Protein AF-A0A832HE42-F1 (afdb_monomer)

Radius of gyration: 23.87 Å; Cα contacts (8 Å, |Δi|>4): 368; chains: 1; bounding box: 54×52×68 Å

Solvent-accessible surface area (backbone atoms only — not comparable to full-atom values): 14034 Å² total; per-residue (Å²): 114,53,67,31,43,37,35,31,27,81,51,67,80,89,49,65,63,46,62,61,52,49,41,70,73,71,35,86,91,52,46,74,38,75,53,59,84,66,49,75,78,49,72,86,57,71,85,72,48,81,44,25,42,28,35,34,30,39,75,78,47,65,94,52,72,23,48,29,25,40,38,40,47,36,31,77,26,44,74,49,75,66,26,46,50,46,49,51,57,46,56,67,23,31,74,74,40,75,44,79,42,59,62,97,60,97,62,83,21,38,41,61,58,50,51,54,51,50,50,53,65,71,69,51,72,82,74,74,76,68,78,82,68,80,76,77,82,74,77,82,72,80,82,75,83,73,82,79,78,66,65,75,57,82,66,89,63,51,32,83,85,78,60,47,64,55,58,37,77,44,80,53,97,90,44,62,28,29,33,23,70,87,77,63,46,79,26,82,57,86,42,60,28,91,89,76,67,46,82,32,45,81,47,78,56,93,53,36,30,27,45,34,23,85,91,76,69,44,50,30,52,62,48,66,44,76,59,74,91,69,68,84,115

pLDDT: mean 81.36, std 16.86, range [35.66, 97.62]

Secondary structure (DSSP, 8-state):
--S-EEEEES-TTTTTTHHHHHHHHH-TTSEEEE--GGGGT-TTS-SS-TTEEEEEETTTTTT--EEEEEE--GGGS-SSHHHHHHHHHHHTTEEEEEEE-----SS--HHHHHHHHHHHHHHS--------PPPP---------PPP-----------TTT--S-EEEEEETTEEEEEETTT--EEEPP-B-TTT-SB-EEEEETTEEEEEETTTTEEEEEEEPPPGGGS--

Structure (mmCIF, N/CA/C/O backbone):
data_AF-A0A832HE42-F1
#
_entry.id   AF-A0A832HE42-F1
#
loop_
_atom_site.group_PDB
_atom_site.id
_atom_site.type_symbol
_atom_site.label_atom_id
_atom_site.label_alt_id
_atom_site.label_comp_id
_atom_site.label_asym_id
_atom_site.label_entity_id
_atom_site.label_seq_id
_atom_site.pdbx_PDB_ins_code
_atom_site.Cartn_x
_atom_site.Cartn_y
_atom_site.Cartn_z
_atom_site.occupancy
_atom_site.B_iso_or_equiv
_atom_site.auth_seq_id
_atom_site.auth_comp_id
_atom_site.auth_asym_id
_atom_site.auth_atom_id
_atom_site.pdbx_PDB_model_num
ATOM 1 N N . MET A 1 1 ? -14.366 -11.408 15.230 1.00 46.88 1 MET A N 1
ATOM 2 C CA . MET A 1 1 ? -13.379 -10.465 15.801 1.00 46.88 1 MET A CA 1
ATOM 3 C C . MET A 1 1 ? -12.447 -10.077 14.669 1.00 46.88 1 MET A C 1
ATOM 5 O O . MET A 1 1 ? -11.997 -11.000 13.998 1.00 46.88 1 MET A O 1
ATOM 9 N N . PRO A 1 2 ? -12.284 -8.783 14.344 1.00 56.25 2 PRO A N 1
ATOM 10 C CA . PRO A 1 2 ? -11.893 -8.384 12.999 1.00 56.25 2 PRO A CA 1
ATOM 11 C C . PRO A 1 2 ? -10.434 -8.766 12.761 1.00 56.25 2 PRO A C 1
ATOM 13 O O . PRO A 1 2 ? -9.536 -8.104 13.262 1.00 56.25 2 PRO A O 1
ATOM 16 N N . ARG A 1 3 ? -10.198 -9.798 11.947 1.00 56.41 3 ARG A N 1
ATOM 17 C CA . ARG A 1 3 ? -8.885 -10.065 11.329 1.00 56.41 3 ARG A CA 1
ATOM 18 C C . ARG A 1 3 ? -8.620 -9.082 10.173 1.00 56.41 3 ARG A C 1
ATOM 20 O O . ARG A 1 3 ? -7.760 -9.294 9.325 1.00 56.41 3 ARG A O 1
ATOM 27 N N . ASP A 1 4 ? -9.442 -8.035 10.087 1.00 74.62 4 ASP A N 1
ATOM 28 C CA . ASP A 1 4 ? -10.001 -7.620 8.808 1.00 74.62 4 ASP A CA 1
ATOM 29 C C . ASP A 1 4 ? -9.873 -6.122 8.541 1.00 74.62 4 ASP A C 1
ATOM 31 O O . ASP A 1 4 ? -10.284 -5.660 7.477 1.00 74.62 4 ASP A O 1
ATOM 35 N N . ILE A 1 5 ? -9.335 -5.360 9.501 1.00 90.12 5 ILE A N 1
ATOM 36 C CA . ILE A 1 5 ? -9.284 -3.900 9.438 1.00 90.12 5 ILE A CA 1
ATOM 37 C C . ILE A 1 5 ? -7.851 -3.415 9.631 1.00 90.12 5 ILE A C 1
ATOM 39 O O . ILE A 1 5 ? -7.255 -3.568 10.699 1.00 90.12 5 ILE A O 1
ATOM 43 N N . LEU A 1 6 ? -7.335 -2.769 8.590 1.00 93.88 6 LEU A N 1
ATOM 44 C CA . LEU A 1 6 ? -6.032 -2.122 8.585 1.00 93.88 6 LEU A CA 1
ATOM 45 C C . LEU A 1 6 ? -6.208 -0.608 8.437 1.00 93.88 6 LEU A C 1
ATOM 47 O O . LEU A 1 6 ? -6.787 -0.121 7.468 1.00 93.88 6 LEU A O 1
ATOM 51 N N . VAL A 1 7 ? -5.689 0.149 9.393 1.00 95.62 7 VAL A N 1
ATOM 52 C CA . VAL A 1 7 ? -5.661 1.611 9.373 1.00 95.62 7 VAL A CA 1
ATOM 53 C C . VAL A 1 7 ? -4.266 2.056 8.959 1.00 95.62 7 VAL A C 1
ATOM 55 O O . VAL A 1 7 ? -3.277 1.728 9.613 1.00 95.62 7 VAL A O 1
ATOM 58 N N . LEU A 1 8 ? -4.181 2.787 7.854 1.00 96.50 8 LEU A N 1
ATOM 59 C CA . LEU A 1 8 ? -2.939 3.230 7.239 1.00 96.50 8 LEU A CA 1
ATOM 60 C C . LEU A 1 8 ? -2.824 4.740 7.260 1.00 96.50 8 LEU A C 1
ATOM 62 O O . LEU A 1 8 ? -3.778 5.448 6.959 1.00 96.50 8 LEU A O 1
ATOM 66 N N . HIS A 1 9 ? -1.619 5.223 7.526 1.00 94.94 9 HIS A N 1
ATOM 67 C CA . HIS A 1 9 ? -1.271 6.634 7.415 1.00 94.94 9 HIS A CA 1
ATOM 68 C C . HIS A 1 9 ? 0.131 6.807 6.815 1.00 94.94 9 HIS A C 1
ATOM 70 O O . HIS A 1 9 ? 0.934 5.870 6.759 1.00 94.94 9 HIS A O 1
ATOM 76 N N . LYS A 1 10 ? 0.449 8.009 6.322 1.00 90.25 10 LYS A N 1
ATOM 77 C CA . LYS A 1 10 ? 1.746 8.277 5.676 1.00 90.25 10 LYS A CA 1
ATOM 78 C C . LYS A 1 10 ? 2.912 8.204 6.664 1.00 90.25 10 LYS A C 1
ATOM 80 O O . LYS A 1 10 ? 3.929 7.580 6.368 1.00 90.25 10 LYS A O 1
ATOM 85 N N . SER A 1 11 ? 2.780 8.864 7.814 1.00 85.19 11 SER A N 1
ATOM 86 C CA . SER A 1 11 ? 3.855 9.009 8.800 1.00 85.19 11 SER A CA 1
ATOM 87 C C . SER A 1 11 ? 3.328 8.897 10.230 1.00 85.19 11 SER A C 1
ATOM 89 O O . SER A 1 11 ? 2.168 9.212 10.484 1.00 85.19 11 SER A O 1
ATOM 91 N N . HIS A 1 12 ? 4.169 8.457 11.170 1.00 81.38 12 HIS A N 1
ATOM 92 C CA . HIS A 1 12 ? 3.809 8.408 12.595 1.00 81.38 12 HIS A CA 1
ATOM 93 C C . HIS A 1 12 ? 3.618 9.790 13.216 1.00 81.38 12 HIS A C 1
ATOM 95 O O . HIS A 1 12 ? 2.859 9.925 14.166 1.00 81.38 12 HIS A O 1
ATOM 101 N N . HIS A 1 13 ? 4.306 10.805 12.695 1.00 82.06 13 HIS A N 1
ATOM 102 C CA . HIS A 1 13 ? 4.287 12.142 13.274 1.00 82.06 13 HIS A CA 1
ATOM 103 C C . HIS A 1 13 ? 2.883 12.755 13.226 1.00 82.06 13 HIS A C 1
ATOM 105 O O . HIS A 1 13 ? 2.384 13.221 14.246 1.00 82.06 13 HIS A O 1
ATOM 111 N N . SER A 1 14 ? 2.224 12.696 12.068 1.00 80.00 14 SER A N 1
ATOM 112 C CA . SER A 1 14 ? 0.906 13.311 11.868 1.00 80.00 14 SER A CA 1
ATOM 113 C C . SER A 1 14 ? -0.232 12.588 12.598 1.00 80.00 14 SER A C 1
ATOM 115 O O . SER A 1 14 ? -1.276 13.176 12.850 1.00 80.00 14 SER A O 1
ATOM 117 N N . PHE A 1 15 ? -0.023 11.320 12.967 1.00 85.56 15 PHE A N 1
ATOM 118 C CA . PHE A 1 15 ? -1.032 10.453 13.586 1.00 85.56 15 PHE A CA 1
ATOM 119 C C . PHE A 1 15 ? -0.579 9.904 14.944 1.00 85.56 15 PHE A C 1
ATOM 121 O O . PHE A 1 15 ? -1.001 8.829 15.376 1.00 85.56 15 PHE A O 1
ATOM 128 N N . LYS A 1 16 ? 0.296 10.634 15.641 1.00 86.31 16 LYS A N 1
ATOM 129 C CA . LYS A 1 16 ? 0.711 10.277 16.998 1.00 86.31 16 LYS A CA 1
ATOM 130 C C . LYS A 1 16 ? -0.511 10.276 17.920 1.00 86.31 16 LYS A C 1
ATOM 132 O O . LYS A 1 16 ? -1.272 11.238 17.933 1.00 86.31 16 LYS A O 1
ATOM 137 N N . GLY A 1 17 ? -0.687 9.217 18.706 1.00 88.31 17 GLY A N 1
ATOM 138 C CA . GLY A 1 17 ? -1.843 9.087 19.594 1.00 88.31 17 GLY A CA 1
ATOM 139 C C . GLY A 1 17 ? -3.091 8.488 18.932 1.00 88.31 17 GLY A C 1
ATOM 140 O O . GLY A 1 17 ? -4.134 8.403 19.580 1.00 88.31 17 GLY A O 1
ATOM 141 N N . LEU A 1 18 ? -3.032 8.120 17.643 1.00 91.75 18 LEU A N 1
ATOM 142 C CA . LEU A 1 18 ? -4.196 7.606 16.916 1.00 91.75 18 LEU A CA 1
ATOM 143 C C . LEU A 1 18 ? -4.710 6.294 17.519 1.00 91.75 18 LEU A C 1
ATOM 145 O O . LEU A 1 18 ? -5.911 6.175 17.751 1.00 91.75 18 LEU A O 1
ATOM 149 N N . ALA A 1 19 ? -3.831 5.327 17.792 1.00 91.25 19 ALA A N 1
ATOM 150 C CA . ALA A 1 19 ? -4.231 4.049 18.378 1.00 91.25 19 ALA A CA 1
ATOM 151 C C . ALA A 1 19 ? -4.905 4.236 19.745 1.00 91.25 19 ALA A C 1
ATOM 153 O O . ALA A 1 19 ? -5.961 3.658 19.992 1.00 91.25 19 ALA A O 1
ATOM 154 N N . GLU A 1 20 ? -4.352 5.099 20.599 1.00 91.50 20 GLU A N 1
ATOM 155 C CA . GLU A 1 20 ? -4.916 5.442 21.907 1.00 91.50 20 GLU A CA 1
ATOM 156 C C . GLU A 1 20 ? -6.260 6.169 21.776 1.00 91.50 20 GLU A C 1
ATOM 158 O O . GLU A 1 20 ? -7.182 5.934 22.561 1.00 91.50 20 GLU A O 1
ATOM 163 N N . GLY A 1 21 ? -6.385 7.046 20.776 1.00 93.56 21 GLY A N 1
ATOM 164 C CA . GLY A 1 21 ? -7.631 7.729 20.442 1.00 93.56 21 GLY A CA 1
ATOM 165 C C . GLY A 1 21 ? -8.724 6.751 20.021 1.00 93.56 21 GLY A C 1
ATOM 166 O O . GLY A 1 21 ? -9.831 6.811 20.553 1.00 93.56 21 GLY A O 1
ATOM 167 N N . ILE A 1 22 ? -8.402 5.808 19.129 1.00 92.38 22 ILE A N 1
ATOM 168 C CA . ILE A 1 22 ? -9.335 4.759 18.701 1.00 92.38 22 ILE A CA 1
ATOM 169 C C . ILE A 1 22 ? -9.727 3.892 19.906 1.00 92.38 22 ILE A C 1
ATOM 171 O O . ILE A 1 22 ? -10.920 3.705 20.133 1.00 92.38 22 ILE A O 1
ATOM 175 N N . ALA A 1 23 ? -8.765 3.439 20.722 1.00 91.50 23 ALA A N 1
ATOM 176 C CA . ALA A 1 23 ? -9.020 2.598 21.903 1.00 91.50 23 ALA A CA 1
ATOM 177 C C . ALA A 1 23 ? -9.987 3.258 22.891 1.00 91.50 23 ALA A C 1
ATOM 179 O O . ALA A 1 23 ? -10.879 2.604 23.429 1.00 91.50 23 ALA A O 1
ATOM 180 N N . ARG A 1 24 ? -9.856 4.573 23.093 1.00 93.88 24 ARG A N 1
ATOM 181 C CA . ARG A 1 24 ? -10.754 5.339 23.966 1.00 93.88 24 ARG A CA 1
ATOM 182 C C . ARG A 1 24 ? -12.198 5.350 23.470 1.00 93.88 24 ARG A C 1
ATOM 184 O O . ARG A 1 24 ? -13.110 5.386 24.288 1.00 93.88 24 ARG A O 1
ATOM 191 N N . VAL A 1 25 ? -12.399 5.348 22.154 1.00 93.94 25 VAL A N 1
ATOM 192 C CA . VAL A 1 25 ? -13.729 5.407 21.533 1.00 93.94 25 VAL A CA 1
ATOM 193 C C . VAL A 1 25 ? -14.376 4.025 21.471 1.00 93.94 25 VAL A C 1
ATOM 195 O O . VAL A 1 25 ? -15.561 3.902 21.763 1.00 93.94 25 VAL A O 1
ATOM 198 N N . ILE A 1 26 ? -13.618 2.989 21.101 1.00 88.75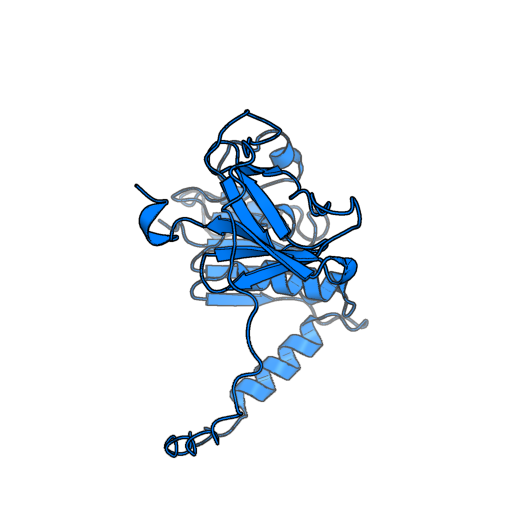 26 ILE A N 1
ATOM 199 C CA . ILE A 1 26 ? -14.170 1.639 20.895 1.00 88.75 26 ILE A CA 1
ATOM 200 C C . ILE A 1 26 ? -14.206 0.786 22.174 1.00 88.75 26 ILE A C 1
ATOM 202 O O . ILE A 1 26 ? -14.811 -0.285 22.180 1.00 88.75 26 ILE A O 1
ATOM 206 N N . GLY A 1 27 ? -13.579 1.254 23.256 1.00 87.06 27 GLY A N 1
ATOM 207 C CA . GLY A 1 27 ? -13.523 0.562 24.542 1.00 87.06 27 GLY A CA 1
ATOM 208 C C . GLY A 1 27 ? -12.443 -0.522 24.615 1.00 87.06 27 GLY A C 1
ATOM 209 O O . GLY A 1 27 ? -11.915 -0.984 23.605 1.00 87.06 27 GLY A O 1
ATOM 210 N N . SER A 1 28 ? -12.125 -0.943 25.842 1.00 83.19 28 SER A N 1
ATOM 211 C CA . SER A 1 28 ? -11.036 -1.884 26.159 1.00 83.19 28 SER A CA 1
ATOM 212 C C . SER A 1 28 ? -11.277 -3.329 25.715 1.00 83.19 28 SER A C 1
ATOM 214 O O . SER A 1 28 ? -10.346 -4.126 25.722 1.00 83.19 28 SER A O 1
ATOM 216 N N . GLU A 1 29 ? -12.508 -3.670 25.334 1.00 84.19 29 GLU A N 1
ATOM 217 C CA . GLU A 1 29 ? -12.875 -4.996 24.814 1.00 84.19 29 GLU A CA 1
ATOM 218 C C . GLU A 1 29 ? -12.258 -5.280 23.434 1.00 84.19 29 GLU A C 1
ATOM 220 O O . GLU A 1 29 ? -12.148 -6.431 23.012 1.00 84.19 29 GLU A O 1
ATOM 225 N N . HIS A 1 30 ? -11.847 -4.232 22.713 1.00 85.38 30 HIS A N 1
ATOM 226 C CA . HIS A 1 30 ? -11.256 -4.346 21.387 1.00 85.38 30 HIS A CA 1
ATOM 227 C C . HIS A 1 30 ? -9.743 -4.178 21.454 1.00 85.38 30 HIS A C 1
ATOM 229 O O . HIS A 1 30 ? -9.224 -3.225 22.037 1.00 85.38 30 HIS A O 1
ATOM 235 N N . GLN A 1 31 ? -9.025 -5.082 20.795 1.00 87.62 31 GLN A N 1
ATOM 236 C CA . GLN A 1 31 ? -7.572 -5.044 20.774 1.00 87.62 31 GLN A CA 1
ATOM 237 C C . GLN A 1 31 ? -7.102 -4.171 19.609 1.00 87.62 31 GLN A C 1
ATOM 239 O O . GLN A 1 31 ? -7.523 -4.341 18.463 1.00 87.62 31 GLN A O 1
ATOM 244 N N . ILE A 1 32 ? -6.228 -3.212 19.904 1.00 89.19 32 ILE A N 1
ATOM 245 C CA . ILE A 1 32 ? -5.611 -2.341 18.903 1.00 89.19 32 ILE A CA 1
ATOM 246 C C . ILE A 1 32 ? -4.121 -2.575 18.930 1.00 89.19 32 ILE A C 1
ATOM 248 O O . ILE A 1 32 ? -3.500 -2.620 19.992 1.00 89.19 32 ILE A O 1
ATOM 252 N N . ARG A 1 33 ? -3.542 -2.668 17.740 1.00 87.81 33 ARG A N 1
ATOM 253 C CA . ARG A 1 33 ? -2.107 -2.767 17.575 1.00 87.81 33 ARG A CA 1
ATOM 254 C C . ARG A 1 33 ? -1.580 -1.601 16.766 1.00 87.81 33 ARG A C 1
ATOM 256 O O . ARG A 1 33 ? -1.858 -1.500 15.575 1.00 87.81 33 ARG A O 1
ATOM 263 N N . GLN A 1 34 ? -0.751 -0.779 17.395 1.00 88.31 34 GLN A N 1
ATOM 264 C CA . GLN A 1 34 ? 0.085 0.177 16.686 1.00 88.31 34 GLN A CA 1
ATOM 265 C C . GLN A 1 34 ? 1.374 -0.523 16.254 1.00 88.31 34 GLN A C 1
ATOM 267 O O . GLN A 1 34 ? 2.141 -1.002 17.082 1.00 88.31 34 GLN A O 1
ATOM 272 N N . VAL A 1 35 ? 1.605 -0.574 14.951 1.00 85.75 35 VAL A N 1
ATOM 273 C CA . VAL A 1 35 ? 2.857 -1.047 14.364 1.00 85.75 35 VAL A CA 1
ATOM 274 C C . VAL A 1 35 ? 3.727 0.174 14.164 1.00 85.75 35 VAL A C 1
ATOM 276 O O . VAL A 1 35 ? 3.401 1.035 13.345 1.00 85.75 35 VAL A O 1
ATOM 279 N N . ASP A 1 36 ? 4.790 0.275 14.946 1.00 72.75 36 ASP A N 1
ATOM 280 C CA . ASP A 1 36 ? 5.761 1.356 14.878 1.00 72.75 36 ASP A CA 1
ATOM 281 C C . ASP A 1 36 ? 6.856 1.078 13.834 1.00 72.75 36 ASP A C 1
ATOM 283 O O . ASP A 1 36 ? 6.877 0.059 13.135 1.00 72.75 36 ASP A O 1
ATOM 287 N N . ALA A 1 37 ? 7.778 2.028 13.696 1.00 57.44 37 ALA A N 1
ATOM 288 C CA . ALA A 1 37 ? 8.971 1.838 12.885 1.00 57.44 37 ALA A CA 1
ATOM 289 C C . ALA A 1 37 ? 9.926 0.785 13.491 1.00 57.44 37 ALA A C 1
ATOM 291 O O . ALA A 1 37 ? 10.764 0.244 12.776 1.00 57.44 37 ALA A O 1
ATOM 292 N N . GLU A 1 38 ? 9.812 0.443 14.775 1.00 51.34 38 GLU A N 1
ATOM 293 C CA . GLU A 1 38 ? 10.663 -0.565 15.420 1.00 51.34 38 GLU A CA 1
ATOM 294 C C . GLU A 1 38 ? 10.262 -2.000 15.051 1.00 51.34 38 GLU A C 1
ATOM 296 O O . GLU A 1 38 ? 11.067 -2.924 15.189 1.00 51.34 38 GLU A O 1
ATOM 301 N N . HIS A 1 39 ? 9.099 -2.197 14.417 1.00 57.38 39 HIS A N 1
ATOM 302 C CA . HIS A 1 39 ? 8.695 -3.473 13.803 1.00 57.38 39 HIS A CA 1
ATOM 303 C C . HIS A 1 39 ? 9.691 -3.992 12.742 1.00 57.38 39 HIS A C 1
ATOM 305 O O . HIS A 1 39 ? 9.679 -5.174 12.394 1.00 57.38 39 HIS A O 1
ATOM 311 N N . PHE A 1 40 ? 10.622 -3.153 12.258 1.00 50.78 40 PHE A N 1
ATOM 312 C CA . PHE A 1 40 ? 11.772 -3.596 11.454 1.00 50.78 40 PHE A CA 1
ATOM 313 C C . PHE A 1 40 ? 12.745 -4.518 12.211 1.00 50.78 40 PHE A C 1
ATOM 315 O O . PHE A 1 40 ? 13.494 -5.251 11.557 1.00 50.78 40 PHE A O 1
ATOM 322 N N . ILE A 1 41 ? 12.743 -4.491 13.546 1.00 49.34 41 ILE A N 1
ATOM 323 C CA . ILE A 1 41 ? 13.593 -5.319 14.415 1.00 49.34 41 ILE A CA 1
ATOM 324 C C . ILE A 1 41 ? 12.935 -6.691 14.648 1.00 49.34 41 ILE A C 1
ATOM 326 O O . ILE A 1 41 ? 13.625 -7.707 14.654 1.00 49.34 41 ILE A O 1
ATOM 330 N N . ASN A 1 42 ? 11.599 -6.750 14.701 1.00 54.66 42 ASN A N 1
ATOM 331 C CA . ASN A 1 42 ? 10.809 -7.975 14.887 1.00 54.66 42 ASN A CA 1
ATOM 332 C C . ASN A 1 42 ? 10.077 -8.411 13.603 1.00 54.66 42 ASN A C 1
ATOM 334 O O . ASN A 1 42 ? 8.872 -8.655 13.595 1.00 54.66 42 ASN A O 1
ATOM 338 N N . LYS A 1 43 ? 10.823 -8.584 12.501 1.00 56.16 43 LYS A N 1
ATOM 339 C CA . LYS A 1 43 ? 10.277 -8.992 11.182 1.00 56.16 43 LYS A CA 1
ATOM 340 C C . LYS A 1 43 ? 9.537 -10.333 11.167 1.00 56.16 43 LYS A C 1
ATOM 342 O O . LYS A 1 43 ? 8.856 -10.625 10.189 1.00 56.16 43 LYS A O 1
ATOM 347 N N . ASN A 1 44 ? 9.695 -11.141 12.210 1.00 59.09 44 ASN A N 1
ATOM 348 C CA . ASN A 1 44 ? 9.027 -12.432 12.334 1.00 59.09 44 ASN A CA 1
ATOM 349 C C . ASN A 1 44 ? 7.613 -12.312 12.914 1.00 59.09 44 ASN A C 1
ATOM 351 O O . ASN A 1 44 ? 6.869 -13.287 12.874 1.00 59.09 44 ASN A O 1
ATOM 355 N N . HIS A 1 45 ? 7.232 -11.143 13.441 1.00 61.84 45 HIS A N 1
ATOM 356 C CA . HIS A 1 45 ? 5.888 -10.941 13.957 1.00 61.84 45 HIS A CA 1
ATOM 357 C C . HIS A 1 45 ? 4.953 -10.522 12.813 1.00 61.84 45 HIS A C 1
ATOM 359 O O . HIS A 1 45 ? 5.217 -9.496 12.169 1.00 61.84 45 HIS A O 1
ATOM 365 N N . PRO A 1 46 ? 3.873 -11.279 12.539 1.00 70.75 46 PRO A N 1
ATOM 366 C CA . PRO A 1 46 ? 2.904 -10.908 11.510 1.00 70.75 46 PRO A CA 1
ATOM 367 C C . PRO A 1 46 ? 2.343 -9.524 11.817 1.00 70.75 46 PRO A C 1
ATOM 369 O O . PRO A 1 46 ? 2.028 -9.256 12.965 1.00 70.75 46 PRO A O 1
ATOM 372 N N . LEU A 1 47 ? 2.252 -8.641 10.816 1.00 76.25 47 LEU A N 1
ATOM 373 C CA . LEU A 1 47 ? 1.775 -7.261 10.996 1.00 76.25 47 LEU A CA 1
ATOM 374 C C . LEU A 1 47 ? 0.289 -7.210 11.381 1.00 76.25 47 LEU A C 1
ATOM 376 O O . LEU A 1 47 ? 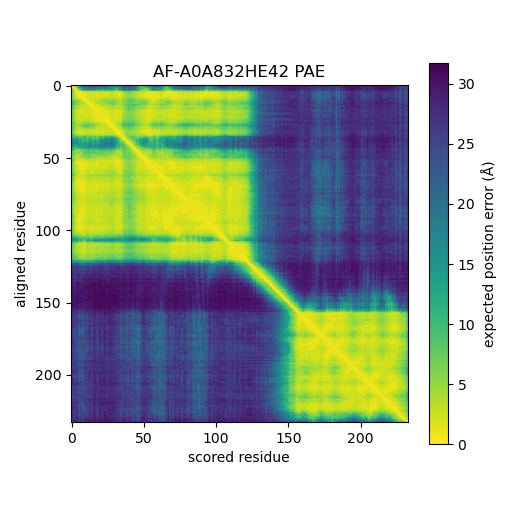-0.094 -6.424 12.246 1.00 76.25 47 LEU A O 1
ATOM 380 N N . VAL A 1 48 ? -0.515 -8.074 10.759 1.00 77.56 48 VAL A N 1
ATOM 381 C CA . VAL A 1 48 ? -1.944 -8.252 11.041 1.00 77.56 48 VAL A CA 1
ATOM 382 C C . VAL A 1 48 ? -2.121 -9.499 11.896 1.00 77.56 48 VAL A C 1
ATOM 384 O O . VAL A 1 48 ? -1.563 -10.549 11.575 1.00 77.56 48 VAL A O 1
ATOM 387 N N . GLU A 1 49 ? -2.895 -9.372 12.968 1.00 76.56 49 GLU A N 1
ATOM 388 C CA . GLU A 1 49 ? -3.166 -10.439 13.927 1.00 76.56 49 GLU A CA 1
ATOM 389 C C . GLU A 1 49 ? -4.648 -10.554 14.222 1.00 76.56 49 GLU A C 1
ATOM 391 O O . GLU A 1 49 ? -5.425 -9.608 14.081 1.00 76.56 49 GLU A O 1
ATOM 396 N N . ASP A 1 50 ? -5.037 -11.743 14.657 1.00 78.44 50 ASP A N 1
ATOM 397 C CA . ASP A 1 50 ? -6.436 -12.052 14.830 1.00 78.44 50 ASP A CA 1
ATOM 398 C C . ASP A 1 50 ? -7.025 -11.361 16.045 1.00 78.44 50 ASP A C 1
ATOM 400 O O . ASP A 1 50 ? -6.499 -11.462 17.148 1.00 78.44 50 ASP A O 1
ATOM 404 N N . GLY A 1 51 ? -8.154 -10.686 15.838 1.00 80.94 51 GLY A N 1
ATOM 405 C CA . GLY A 1 51 ? -8.809 -9.920 16.893 1.00 80.94 51 GLY A CA 1
ATOM 406 C C . GLY A 1 51 ? -8.201 -8.544 17.138 1.00 80.94 51 GLY A C 1
ATOM 407 O O . GLY A 1 51 ? -8.720 -7.826 17.991 1.00 80.94 51 GLY A O 1
ATOM 408 N N . TYR A 1 52 ? -7.192 -8.149 16.355 1.00 86.19 52 TYR A N 1
ATOM 409 C CA . TYR A 1 52 ? -6.595 -6.823 16.419 1.00 86.19 52 TYR A CA 1
ATOM 410 C C . TYR A 1 52 ? -7.046 -5.938 15.259 1.00 86.19 52 TYR A C 1
ATOM 412 O O . TYR A 1 52 ? -6.951 -6.303 14.089 1.00 86.19 52 TYR A O 1
ATOM 420 N N . LEU A 1 53 ? -7.414 -4.701 15.582 1.00 90.31 53 LEU A N 1
ATOM 421 C CA . LEU A 1 53 ? -7.363 -3.606 14.620 1.00 90.31 53 LEU A CA 1
ATOM 422 C C . LEU A 1 53 ? -5.908 -3.144 14.503 1.00 90.31 53 LEU A C 1
ATOM 424 O O . LEU A 1 53 ? -5.305 -2.709 15.487 1.00 90.31 53 LEU A O 1
ATOM 428 N N . THR A 1 54 ? -5.330 -3.233 13.307 1.00 91.69 54 THR A N 1
ATOM 429 C CA . THR A 1 54 ? -3.937 -2.829 13.080 1.00 91.69 54 THR A CA 1
ATOM 430 C C . THR A 1 54 ? -3.865 -1.388 12.591 1.00 91.69 54 THR A C 1
ATOM 432 O O . THR A 1 54 ? -4.484 -1.041 11.590 1.00 91.69 54 THR A O 1
ATOM 435 N N . VAL A 1 55 ? -3.059 -0.563 13.252 1.00 92.94 55 VAL A N 1
ATOM 436 C CA . VAL A 1 55 ? -2.698 0.795 12.832 1.00 92.94 55 VAL A CA 1
ATOM 437 C C . VAL A 1 55 ? -1.233 0.789 12.411 1.00 92.94 55 VAL A C 1
ATOM 439 O O . VAL A 1 55 ? -0.362 0.380 13.177 1.00 92.94 55 VAL A O 1
ATOM 442 N N . SER A 1 56 ? -0.937 1.207 11.184 1.00 93.12 56 SER A N 1
ATOM 443 C CA . SER A 1 56 ? 0.417 1.149 10.631 1.00 93.12 56 SER A CA 1
ATOM 444 C C . SER A 1 56 ? 0.681 2.260 9.619 1.00 93.12 56 SER A C 1
ATOM 446 O O . SER A 1 56 ? -0.230 2.929 9.131 1.00 93.12 56 SER A O 1
ATOM 448 N N . THR A 1 57 ? 1.948 2.431 9.244 1.00 92.88 57 THR A N 1
ATOM 449 C CA . THR A 1 57 ? 2.283 3.267 8.091 1.00 92.88 57 THR A CA 1
ATOM 450 C C . THR A 1 57 ? 2.097 2.504 6.785 1.00 92.88 57 THR A C 1
ATOM 452 O O . THR A 1 57 ? 2.233 1.280 6.725 1.00 92.88 57 THR A O 1
ATOM 455 N N . ILE A 1 58 ? 1.881 3.242 5.695 1.00 93.75 58 ILE A N 1
ATOM 456 C CA . ILE A 1 58 ? 1.875 2.686 4.331 1.00 93.75 58 ILE A CA 1
ATOM 457 C C . ILE A 1 58 ? 3.166 1.896 4.047 1.00 93.75 58 ILE A C 1
ATOM 459 O O . ILE A 1 58 ? 3.131 0.854 3.394 1.00 93.75 58 ILE A O 1
ATOM 463 N N . ALA A 1 59 ? 4.312 2.388 4.531 1.00 89.12 59 ALA A N 1
ATOM 464 C CA . ALA A 1 59 ? 5.610 1.762 4.302 1.00 89.12 59 ALA A CA 1
ATOM 465 C C . ALA A 1 59 ? 5.732 0.407 5.015 1.00 89.12 59 ALA A C 1
ATOM 467 O O . ALA A 1 59 ? 6.164 -0.570 4.397 1.00 89.12 59 ALA A O 1
ATOM 468 N N . SER A 1 60 ? 5.322 0.342 6.285 1.00 87.06 60 SER A N 1
ATOM 469 C CA . SER A 1 60 ? 5.375 -0.879 7.098 1.00 87.06 60 SER A CA 1
ATOM 470 C C . SER A 1 60 ? 4.381 -1.940 6.617 1.00 87.06 60 SER A C 1
ATOM 472 O O . SER A 1 60 ? 4.696 -3.126 6.635 1.00 87.06 60 SER A O 1
ATOM 474 N N . ALA A 1 61 ? 3.223 -1.529 6.094 1.00 89.12 61 ALA A N 1
ATOM 475 C CA . ALA A 1 61 ? 2.184 -2.430 5.590 1.00 89.12 61 ALA A CA 1
ATOM 476 C C . ALA A 1 61 ? 2.490 -3.073 4.221 1.00 89.12 61 ALA A C 1
ATOM 478 O O . ALA A 1 61 ? 1.649 -3.772 3.652 1.00 89.12 61 ALA A O 1
ATOM 479 N N . LYS A 1 62 ? 3.678 -2.857 3.644 1.00 84.81 62 LYS A N 1
ATOM 480 C CA . LYS A 1 62 ? 4.022 -3.406 2.328 1.00 84.81 62 LYS A CA 1
ATOM 481 C C . LYS A 1 62 ? 3.995 -4.939 2.334 1.00 84.81 62 LYS A C 1
ATOM 483 O O . LYS A 1 62 ? 4.824 -5.580 2.971 1.00 84.81 62 LYS A O 1
ATOM 488 N N . GLY A 1 63 ? 3.118 -5.511 1.508 1.00 83.75 63 GLY A N 1
ATOM 489 C CA . GLY A 1 63 ? 2.968 -6.963 1.362 1.00 83.75 63 GLY A CA 1
ATOM 490 C C . GLY A 1 63 ? 1.945 -7.589 2.310 1.00 83.75 63 GLY A C 1
ATOM 491 O O . GLY A 1 63 ? 1.841 -8.810 2.333 1.00 83.75 63 GLY A O 1
ATOM 492 N N . TYR A 1 64 ? 1.200 -6.768 3.049 1.00 87.00 64 TYR A N 1
ATOM 493 C CA . TYR A 1 64 ? 0.051 -7.186 3.844 1.00 87.00 64 TYR A CA 1
ATOM 494 C C . TYR A 1 64 ? -1.224 -6.684 3.190 1.00 87.00 64 TYR A C 1
ATOM 496 O O . TYR A 1 64 ? -1.254 -5.569 2.692 1.00 87.00 64 TYR A O 1
ATOM 504 N N . ASP A 1 65 ? -2.289 -7.467 3.224 1.00 91.12 65 ASP A N 1
ATOM 505 C CA . ASP A 1 65 ? -3.581 -7.048 2.697 1.00 91.12 65 ASP A CA 1
ATOM 506 C C . ASP A 1 65 ? -4.659 -7.357 3.740 1.00 91.12 65 ASP A C 1
ATOM 508 O O . ASP A 1 65 ? -4.547 -8.335 4.481 1.00 91.12 65 ASP A O 1
ATOM 512 N N . ALA A 1 66 ? -5.711 -6.546 3.773 1.00 90.56 66 ALA A N 1
ATOM 513 C CA . ALA A 1 66 ? -6.846 -6.684 4.675 1.00 90.56 66 ALA A CA 1
ATOM 514 C C . ALA A 1 66 ? -8.166 -6.544 3.893 1.00 90.56 66 ALA A C 1
ATOM 516 O O . ALA A 1 66 ? -8.232 -5.790 2.919 1.00 90.56 66 ALA A O 1
ATOM 517 N N . PRO A 1 67 ? -9.241 -7.245 4.289 1.00 90.62 67 PRO A N 1
ATOM 518 C CA . PRO A 1 67 ? -10.591 -7.019 3.777 1.00 90.62 67 PRO A CA 1
ATOM 519 C C . PRO A 1 67 ? -11.000 -5.545 3.742 1.00 90.62 67 PRO A C 1
ATOM 521 O O . PRO A 1 67 ? -11.494 -5.081 2.714 1.00 90.62 67 PRO A O 1
ATOM 524 N N . ILE A 1 68 ? -10.746 -4.802 4.819 1.00 93.25 68 ILE A N 1
ATOM 525 C CA . ILE A 1 68 ? -11.109 -3.393 4.959 1.00 93.25 68 ILE A CA 1
ATOM 526 C C . ILE A 1 68 ? -9.857 -2.577 5.276 1.00 93.25 68 ILE A C 1
ATOM 528 O O . ILE A 1 68 ? -9.098 -2.903 6.191 1.00 93.25 68 ILE A O 1
ATOM 532 N N . VAL A 1 69 ? -9.658 -1.484 4.542 1.00 96.62 69 VAL A N 1
ATOM 533 C CA . VAL A 1 69 ? -8.572 -0.531 4.796 1.00 96.62 69 VAL A CA 1
ATOM 534 C C . VAL A 1 69 ? -9.122 0.869 4.991 1.00 96.62 69 VAL A C 1
ATOM 536 O O . VAL A 1 69 ? -9.907 1.351 4.177 1.00 96.62 69 VAL A O 1
ATOM 539 N N . PHE A 1 70 ? -8.650 1.540 6.038 1.00 97.44 70 PHE A N 1
ATOM 540 C CA . PHE A 1 70 ? -8.820 2.976 6.242 1.00 97.44 70 PHE A CA 1
ATOM 541 C C . PHE A 1 70 ? -7.499 3.675 5.927 1.00 97.44 70 PHE A C 1
ATOM 543 O O . PHE A 1 70 ? -6.563 3.608 6.715 1.00 97.44 70 PHE A O 1
ATOM 550 N N . LEU A 1 71 ? -7.407 4.336 4.778 1.00 97.62 71 LEU A N 1
ATOM 551 C CA . LEU A 1 71 ? -6.259 5.144 4.382 1.00 97.62 71 LEU A CA 1
ATOM 552 C C . LEU A 1 71 ? -6.483 6.601 4.804 1.00 97.62 71 LEU A C 1
ATOM 554 O O . LEU A 1 71 ? -7.246 7.332 4.173 1.00 97.62 71 LEU A O 1
ATOM 558 N N . LEU A 1 72 ? -5.820 7.007 5.881 1.00 97.31 72 LEU A N 1
ATOM 559 C CA . LEU A 1 72 ? -5.941 8.325 6.494 1.00 97.31 72 LEU A CA 1
ATOM 560 C C . LEU A 1 72 ? -4.871 9.293 5.973 1.00 97.31 72 LEU A C 1
ATOM 562 O O . LEU A 1 72 ? -3.737 8.895 5.693 1.00 97.31 72 LEU A O 1
ATOM 566 N N . GLY A 1 73 ? -5.222 10.578 5.907 1.00 95.06 73 GLY A N 1
ATOM 567 C CA . GLY A 1 73 ? -4.292 11.655 5.556 1.00 95.06 73 GLY A CA 1
ATOM 568 C C . GLY A 1 73 ? -3.891 11.651 4.083 1.00 95.06 73 GLY A C 1
ATOM 569 O O . GLY A 1 73 ? -2.721 11.844 3.754 1.00 95.06 73 GLY A O 1
ATOM 570 N N . ALA A 1 74 ? -4.836 11.390 3.176 1.00 95.50 74 ALA A N 1
ATOM 571 C CA . ALA A 1 74 ? -4.573 11.415 1.736 1.00 95.50 74 ALA A CA 1
ATOM 572 C C . ALA A 1 74 ? -4.139 12.803 1.226 1.00 95.50 74 ALA A C 1
ATOM 574 O O . ALA A 1 74 ? -3.492 12.903 0.184 1.00 95.50 74 ALA A O 1
ATOM 575 N N . ASP A 1 75 ? -4.455 13.863 1.966 1.00 94.12 75 ASP A N 1
ATOM 576 C CA . ASP A 1 75 ? -3.971 15.225 1.742 1.00 94.12 75 ASP A CA 1
ATOM 577 C C . ASP A 1 75 ? -2.471 15.386 2.023 1.00 94.12 75 ASP A C 1
ATOM 579 O O . ASP A 1 75 ? -1.816 16.199 1.381 1.00 94.12 75 ASP A O 1
ATOM 583 N N . GLU A 1 76 ? -1.882 14.555 2.889 1.00 92.31 76 GLU A N 1
ATOM 584 C CA . GLU A 1 76 ? -0.434 14.562 3.131 1.00 92.31 76 GLU A CA 1
ATOM 585 C C . GLU A 1 76 ? 0.360 13.866 2.015 1.00 92.31 76 GLU A C 1
ATOM 587 O O . GLU A 1 76 ? 1.598 13.909 1.995 1.00 92.31 76 GLU A O 1
ATOM 592 N N . LEU A 1 77 ? -0.312 13.167 1.097 1.00 93.81 77 LEU A N 1
ATOM 593 C CA . LEU A 1 77 ? 0.332 12.500 -0.027 1.00 93.81 77 LEU A CA 1
ATOM 594 C C . LEU A 1 77 ? 0.525 13.492 -1.175 1.00 93.81 77 LEU A C 1
ATOM 596 O O . LEU A 1 77 ? -0.432 14.061 -1.695 1.00 93.81 77 LEU A O 1
ATOM 600 N N . ALA A 1 78 ? 1.781 13.662 -1.589 1.00 91.31 78 ALA A N 1
ATOM 601 C CA . ALA A 1 78 ? 2.132 14.525 -2.707 1.00 91.31 78 ALA A CA 1
ATOM 602 C C . ALA A 1 78 ? 1.548 14.000 -4.030 1.00 91.31 78 ALA A C 1
ATOM 604 O O . ALA A 1 78 ? 1.393 12.795 -4.232 1.00 91.31 78 ALA A O 1
ATOM 605 N N . THR A 1 79 ? 1.292 14.905 -4.969 1.00 93.50 79 THR A N 1
ATOM 606 C CA . THR A 1 79 ? 0.810 14.586 -6.326 1.00 93.50 79 THR A CA 1
ATOM 607 C C . THR A 1 79 ? 1.921 14.088 -7.264 1.00 93.50 79 THR A C 1
ATOM 609 O O . THR A 1 79 ? 1.669 13.762 -8.429 1.00 93.50 79 THR A O 1
ATOM 612 N N . ASP A 1 80 ? 3.153 13.986 -6.759 1.00 91.12 80 ASP A N 1
ATOM 613 C CA . ASP A 1 80 ? 4.312 13.463 -7.473 1.00 91.12 80 ASP A CA 1
ATOM 614 C C . ASP A 1 80 ? 4.317 11.924 -7.576 1.00 91.12 80 ASP A C 1
ATOM 616 O O . ASP A 1 80 ? 3.440 11.210 -7.082 1.00 91.12 80 ASP A O 1
ATOM 620 N N . THR A 1 81 ? 5.344 11.382 -8.237 1.00 92.94 81 THR A N 1
ATOM 621 C CA . THR A 1 81 ? 5.492 9.930 -8.432 1.00 92.94 81 THR A CA 1
ATOM 622 C C . THR A 1 81 ? 5.576 9.167 -7.104 1.00 92.94 81 THR A C 1
ATOM 624 O O . THR A 1 81 ? 5.060 8.053 -7.000 1.00 92.94 81 THR A O 1
ATOM 627 N N . GLN A 1 82 ? 6.217 9.735 -6.080 1.00 89.50 82 GLN A N 1
ATOM 628 C CA . GLN A 1 82 ? 6.428 9.066 -4.797 1.00 89.50 82 GLN A CA 1
ATOM 629 C C . GLN A 1 82 ? 5.148 9.052 -3.955 1.00 89.50 82 GLN A C 1
ATOM 631 O O . GLN A 1 82 ? 4.807 8.020 -3.366 1.00 89.50 82 GLN A O 1
ATOM 636 N N . GLY A 1 83 ? 4.421 10.166 -3.909 1.00 92.62 83 GLY A N 1
ATOM 637 C CA . GLY A 1 83 ? 3.134 10.258 -3.232 1.00 92.62 83 GLY A CA 1
ATOM 638 C C . GLY A 1 83 ? 2.077 9.386 -3.905 1.00 92.62 83 GLY A C 1
ATOM 639 O O . GLY A 1 83 ? 1.411 8.615 -3.212 1.00 92.62 83 GLY A O 1
ATOM 640 N N . ARG A 1 84 ? 2.024 9.354 -5.245 1.00 94.94 84 ARG A N 1
ATOM 641 C CA . ARG A 1 84 ? 1.166 8.416 -6.000 1.00 94.94 84 ARG A CA 1
ATOM 642 C C . ARG A 1 84 ? 1.520 6.958 -5.742 1.00 94.94 84 ARG A C 1
ATOM 644 O O . ARG A 1 84 ? 0.626 6.140 -5.542 1.00 94.94 84 ARG A O 1
ATOM 651 N N . ALA A 1 85 ? 2.810 6.621 -5.706 1.00 93.44 85 ALA A N 1
ATOM 652 C CA . ALA A 1 85 ? 3.247 5.269 -5.363 1.00 93.44 85 ALA A CA 1
ATOM 653 C C . ALA A 1 85 ? 2.824 4.889 -3.937 1.00 93.44 85 ALA A C 1
ATOM 655 O O . ALA A 1 85 ? 2.378 3.767 -3.707 1.00 93.44 85 ALA A O 1
ATOM 656 N N . SER A 1 86 ? 2.916 5.826 -2.992 1.00 94.31 86 SER A N 1
ATOM 657 C CA . SER A 1 86 ? 2.481 5.621 -1.607 1.00 94.31 86 SER A CA 1
ATOM 658 C C . SER A 1 86 ? 0.967 5.416 -1.527 1.00 94.31 86 SER A C 1
ATOM 660 O O . SER A 1 86 ? 0.518 4.457 -0.904 1.00 94.31 86 SER A O 1
ATOM 662 N N . PHE A 1 87 ?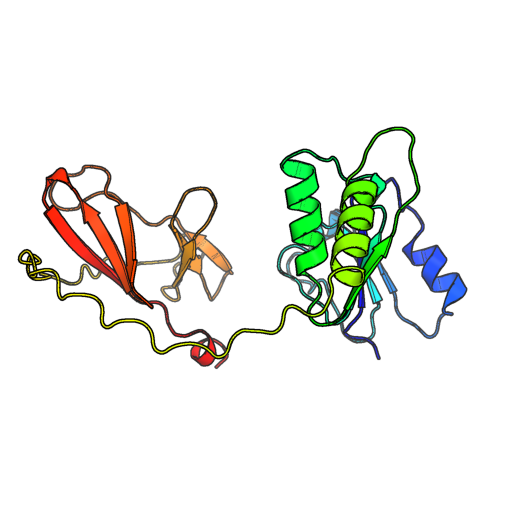 0.183 6.241 -2.225 1.00 96.56 87 PHE A N 1
ATOM 663 C CA . PHE A 1 87 ? -1.263 6.057 -2.337 1.00 96.56 87 PHE A CA 1
ATOM 664 C C . PHE A 1 87 ? -1.614 4.689 -2.924 1.00 96.56 87 PHE A C 1
ATOM 666 O O . PHE A 1 87 ? -2.386 3.952 -2.322 1.00 96.56 87 PHE A O 1
ATOM 673 N N . TYR A 1 88 ? -1.000 4.309 -4.048 1.00 95.81 88 TYR A N 1
ATOM 674 C CA . TYR A 1 88 ? -1.216 3.006 -4.676 1.00 95.81 88 TYR A CA 1
ATOM 675 C C . TYR A 1 88 ? -0.898 1.858 -3.712 1.00 95.81 88 TYR A C 1
ATOM 677 O O . TYR A 1 88 ? -1.684 0.921 -3.569 1.00 95.81 88 TYR A O 1
ATOM 685 N N . VAL A 1 89 ? 0.230 1.933 -3.000 1.00 95.56 89 VAL A N 1
ATOM 686 C CA . VAL A 1 89 ? 0.583 0.934 -1.986 1.00 95.56 89 VAL A CA 1
ATOM 687 C C . VAL A 1 89 ? -0.468 0.890 -0.881 1.00 95.56 89 VAL A C 1
ATOM 689 O O . VAL A 1 89 ? -0.865 -0.211 -0.537 1.00 95.56 89 VAL A O 1
ATOM 692 N N . GLY A 1 90 ? -0.940 2.017 -0.347 1.00 95.81 90 GLY A N 1
ATOM 693 C CA . GLY A 1 90 ? -1.965 2.030 0.705 1.00 95.81 90 GLY A CA 1
ATOM 694 C C . GLY A 1 90 ? -3.322 1.502 0.228 1.00 95.81 90 GLY A C 1
ATOM 695 O O . GLY A 1 90 ? -3.906 0.625 0.859 1.00 95.81 90 GLY A O 1
ATOM 696 N N . ALA A 1 91 ? -3.789 1.978 -0.926 1.00 96.62 91 ALA A N 1
ATOM 697 C CA . ALA A 1 91 ? -5.075 1.612 -1.512 1.00 96.62 91 ALA A CA 1
ATOM 698 C C . ALA A 1 91 ? -5.146 0.123 -1.883 1.00 96.62 91 ALA A C 1
ATOM 700 O O . ALA A 1 91 ? -6.146 -0.536 -1.613 1.00 96.62 91 ALA A O 1
ATOM 701 N N . THR A 1 92 ? -4.066 -0.436 -2.441 1.00 95.75 92 THR A N 1
ATOM 702 C CA . THR A 1 92 ? -4.017 -1.856 -2.844 1.00 95.75 92 THR A CA 1
ATOM 703 C C . THR A 1 92 ? -3.891 -2.842 -1.685 1.00 95.75 92 THR A C 1
ATOM 705 O O . THR A 1 92 ? -3.842 -4.041 -1.940 1.00 95.75 92 THR A O 1
ATOM 708 N N . ARG A 1 93 ? -3.842 -2.381 -0.426 1.00 94.56 93 ARG A N 1
ATOM 709 C CA . ARG A 1 93 ? -3.967 -3.283 0.732 1.00 94.56 93 ARG A CA 1
ATOM 710 C C . ARG A 1 93 ? -5.418 -3.724 0.947 1.00 94.56 93 ARG A C 1
ATOM 712 O O . ARG A 1 93 ? -5.638 -4.707 1.644 1.00 94.56 93 ARG A O 1
ATOM 719 N N . ALA A 1 94 ? -6.398 -3.013 0.383 1.00 95.56 94 ALA A N 1
ATOM 720 C CA . ALA A 1 94 ? -7.813 -3.336 0.532 1.00 95.56 94 ALA A CA 1
ATOM 721 C C . ALA A 1 94 ? -8.219 -4.478 -0.402 1.00 95.56 94 ALA A C 1
ATOM 723 O O . ALA A 1 94 ? -8.031 -4.382 -1.615 1.00 95.56 94 ALA A O 1
ATOM 724 N N . LYS A 1 95 ? -8.832 -5.532 0.147 1.00 92.31 95 LYS A N 1
ATOM 725 C CA . LYS A 1 95 ? -9.425 -6.618 -0.651 1.00 92.31 95 LYS A CA 1
ATOM 726 C C . LYS A 1 95 ? -10.898 -6.385 -0.979 1.00 92.31 95 LYS A C 1
ATOM 728 O O . LYS A 1 95 ? -11.332 -6.802 -2.047 1.00 92.31 95 LYS A O 1
ATOM 733 N N . LEU A 1 96 ? -11.659 -5.762 -0.074 1.00 91.31 96 LEU A N 1
ATOM 734 C CA . LEU A 1 96 ? -13.107 -5.566 -0.223 1.00 91.31 96 LEU A CA 1
ATOM 735 C C . LEU A 1 96 ? -13.502 -4.090 -0.163 1.00 91.31 96 LEU A C 1
ATOM 737 O O . LEU A 1 96 ? -14.179 -3.606 -1.065 1.00 91.31 96 LEU A O 1
ATOM 741 N N . LEU A 1 97 ? -13.093 -3.376 0.890 1.00 94.44 97 LEU A N 1
ATOM 742 C CA . LEU A 1 97 ? -13.486 -1.984 1.116 1.00 94.44 97 LEU A CA 1
ATOM 743 C C . LEU A 1 97 ? -12.271 -1.102 1.384 1.00 94.44 97 LEU A C 1
ATOM 745 O O . LEU A 1 97 ? -11.430 -1.413 2.227 1.00 94.44 97 LEU A O 1
ATOM 749 N N . LEU A 1 98 ? -12.225 0.032 0.691 1.00 95.81 98 LEU A N 1
ATOM 750 C CA . LEU A 1 98 ? -11.242 1.085 0.896 1.00 95.81 98 LEU A CA 1
ATOM 751 C C . LEU A 1 98 ? -11.963 2.363 1.324 1.00 95.81 98 LEU A C 1
ATOM 753 O O . LEU A 1 98 ? -12.733 2.935 0.555 1.00 95.81 98 LEU A O 1
ATOM 757 N N . TYR A 1 99 ? -11.662 2.829 2.529 1.00 97.06 99 TYR A N 1
ATOM 758 C CA . TYR A 1 99 ? -12.029 4.154 3.005 1.00 97.06 99 TYR A CA 1
ATOM 759 C C . TYR A 1 99 ? -10.818 5.063 2.876 1.00 97.06 99 TYR A C 1
ATOM 761 O O . TYR A 1 99 ? -9.736 4.720 3.344 1.00 97.06 99 TYR A O 1
ATOM 769 N N . VAL A 1 100 ? -10.996 6.225 2.257 1.00 96.94 100 VAL A N 1
ATOM 770 C CA . VAL A 1 100 ? -9.945 7.237 2.140 1.00 96.94 100 VAL A CA 1
ATOM 771 C C . VAL A 1 100 ? -10.414 8.498 2.842 1.00 96.94 100 VAL A C 1
ATOM 773 O O . VAL A 1 100 ? -11.528 8.959 2.595 1.00 96.94 100 VAL A O 1
ATOM 776 N N . SER A 1 101 ? -9.578 9.057 3.711 1.00 95.69 101 SER A N 1
ATOM 777 C CA . SER A 1 101 ? -9.868 10.308 4.408 1.00 95.69 101 SER A CA 1
ATOM 778 C C . SER A 1 101 ? -8.693 11.276 4.345 1.00 95.69 101 SER A C 1
ATOM 780 O O . SER A 1 101 ? -7.553 10.902 4.062 1.00 95.69 101 SER A O 1
ATOM 782 N N . GLY A 1 102 ? -8.984 12.540 4.619 1.00 93.56 102 GLY A N 1
ATOM 783 C CA . GLY A 1 102 ? -7.996 13.595 4.749 1.00 93.56 102 GLY A CA 1
ATOM 784 C C . GLY A 1 102 ? -8.665 14.946 4.964 1.00 93.56 102 GLY A C 1
ATOM 785 O O . GLY A 1 102 ? -9.897 15.042 4.981 1.00 93.56 102 GLY A O 1
ATOM 786 N N . VAL A 1 103 ? -7.854 15.981 5.143 1.00 91.75 103 VAL A N 1
ATOM 787 C CA . VAL A 1 103 ? -8.307 17.356 5.380 1.00 91.75 103 VAL A CA 1
ATOM 788 C C . VAL A 1 103 ? -8.085 18.192 4.121 1.00 91.75 103 VAL A C 1
ATOM 790 O O . VAL A 1 103 ? -7.071 18.059 3.447 1.00 91.75 103 VAL A O 1
ATOM 793 N N . MET A 1 104 ? -9.034 19.065 3.772 1.00 88.69 104 MET A N 1
ATOM 794 C CA . MET A 1 104 ? -8.820 20.031 2.689 1.00 88.69 104 MET A CA 1
ATOM 795 C C . MET A 1 104 ? -7.678 20.978 3.077 1.00 88.69 104 MET A C 1
ATOM 797 O O . MET A 1 104 ? -7.791 21.698 4.069 1.00 88.69 104 MET A O 1
ATOM 801 N N . GLN A 1 105 ? -6.594 20.980 2.300 1.00 83.19 105 GLN A N 1
ATOM 802 C CA . GLN A 1 105 ? -5.443 21.856 2.514 1.00 83.19 105 GLN A CA 1
ATOM 803 C C . GLN A 1 105 ? -5.309 22.897 1.391 1.00 83.19 105 GLN A C 1
ATOM 805 O O . GLN A 1 105 ? -5.774 22.653 0.279 1.00 83.19 105 GLN A O 1
ATOM 810 N N . PRO A 1 106 ? -4.652 24.048 1.646 1.00 79.88 106 PRO A N 1
ATOM 811 C CA . PRO A 1 106 ? -4.387 25.055 0.613 1.00 79.88 106 PRO A CA 1
ATOM 812 C C . PRO A 1 106 ? -3.437 24.568 -0.490 1.00 79.88 106 PRO A C 1
ATOM 814 O O . PRO A 1 106 ? -3.483 25.066 -1.610 1.00 79.88 106 PRO A O 1
ATOM 817 N N . VAL A 1 107 ? -2.548 23.625 -0.162 1.00 76.62 107 VAL A N 1
ATOM 818 C CA . VAL A 1 107 ? -1.634 22.986 -1.115 1.00 76.62 107 VAL A CA 1
ATOM 819 C C . VAL A 1 107 ? -2.297 21.714 -1.635 1.00 76.62 107 VAL A C 1
ATOM 821 O O . VAL A 1 107 ? -2.803 20.917 -0.845 1.00 76.62 107 VAL A O 1
ATOM 824 N N . SER A 1 108 ? -2.284 21.513 -2.954 1.00 77.38 108 SER A N 1
ATOM 825 C CA . SER A 1 108 ? -2.916 20.354 -3.583 1.00 77.38 108 SER A CA 1
ATOM 826 C C . SER A 1 108 ? -2.186 19.051 -3.231 1.00 77.38 108 SER A C 1
ATOM 828 O O . SER A 1 108 ? -1.107 18.740 -3.739 1.00 77.38 108 SER A O 1
ATOM 830 N N . GLY A 1 109 ? -2.793 18.275 -2.332 1.00 87.44 109 GLY A N 1
ATOM 831 C CA . GLY A 1 109 ? -2.467 16.870 -2.091 1.00 87.44 109 GLY A CA 1
ATOM 832 C C . GLY A 1 109 ? -3.296 15.935 -2.977 1.00 87.44 109 GLY A C 1
ATOM 833 O O . GLY A 1 109 ? -4.179 16.366 -3.721 1.00 87.44 109 GLY A O 1
ATOM 834 N N . LEU A 1 110 ? -3.066 14.625 -2.869 1.00 93.25 110 LEU A N 1
ATOM 835 C CA . LEU A 1 110 ? -3.823 13.641 -3.659 1.00 93.25 110 LEU A CA 1
ATOM 836 C C . LEU A 1 110 ? -5.315 13.582 -3.320 1.00 93.25 110 LEU A C 1
ATOM 838 O O . LEU A 1 110 ? -6.095 13.094 -4.135 1.00 93.25 110 LEU A O 1
ATOM 842 N N . LEU A 1 111 ? -5.733 14.074 -2.152 1.00 93.69 111 LEU A N 1
ATOM 843 C CA . LEU A 1 111 ? -7.140 14.063 -1.753 1.00 93.69 111 LEU A CA 1
ATOM 844 C C . LEU A 1 111 ? -8.057 14.761 -2.772 1.00 93.69 111 LEU A C 1
ATOM 846 O O . LEU A 1 111 ? -9.138 14.251 -3.059 1.00 93.69 111 LEU A O 1
ATOM 850 N N . GLU A 1 112 ? -7.629 15.881 -3.355 1.00 91.31 112 GLU A N 1
ATOM 851 C CA . GLU A 1 112 ? -8.423 16.598 -4.359 1.00 91.31 112 GLU A CA 1
ATOM 852 C C . GLU A 1 112 ? -8.610 15.763 -5.635 1.00 91.31 112 GLU A C 1
ATOM 854 O O . GLU A 1 112 ? -9.736 15.586 -6.108 1.00 91.31 112 GLU A O 1
ATOM 859 N N . GLU A 1 113 ? -7.531 15.160 -6.143 1.00 91.50 113 GLU A N 1
ATOM 860 C CA . GLU A 1 113 ? -7.587 14.261 -7.303 1.00 91.50 113 GLU A CA 1
ATOM 861 C C . GLU A 1 113 ? -8.487 13.044 -7.042 1.00 91.50 113 GLU A C 1
ATOM 863 O O . GLU A 1 113 ? -9.266 12.636 -7.910 1.00 91.50 113 GLU A O 1
ATOM 868 N N . ILE A 1 114 ? -8.413 12.475 -5.835 1.00 92.31 114 ILE A N 1
ATOM 869 C CA . ILE A 1 114 ? -9.240 11.339 -5.411 1.00 92.31 114 ILE A CA 1
ATOM 870 C C . ILE A 1 114 ? -10.718 11.729 -5.405 1.00 92.31 114 ILE A C 1
ATOM 872 O O . ILE A 1 114 ? -11.550 10.975 -5.911 1.00 92.31 114 ILE A O 1
ATOM 876 N N . LEU A 1 115 ? -11.060 12.911 -4.885 1.00 91.69 115 LEU A N 1
ATOM 877 C CA . LEU A 1 115 ? -12.439 13.401 -4.873 1.00 91.69 115 LEU A CA 1
ATOM 878 C C . LEU A 1 115 ? -12.969 13.670 -6.282 1.00 91.69 115 LEU A C 1
ATOM 880 O O . LEU A 1 115 ? -14.108 13.305 -6.575 1.00 91.69 115 LEU A O 1
ATOM 884 N N . LEU A 1 116 ? -12.164 14.274 -7.159 1.00 91.06 116 LEU A N 1
ATOM 885 C CA . LEU A 1 116 ? -12.535 14.492 -8.561 1.00 91.06 116 LEU A CA 1
ATOM 886 C C . LEU A 1 116 ? -12.780 13.163 -9.283 1.00 91.06 116 LEU A C 1
ATOM 888 O O . LEU A 1 116 ? -13.798 13.005 -9.957 1.00 91.06 116 LEU A O 1
ATOM 892 N N . THR A 1 117 ? -11.897 12.186 -9.074 1.00 89.94 117 THR A N 1
ATOM 893 C CA . THR A 1 117 ? -12.023 10.843 -9.655 1.00 89.94 117 THR A CA 1
ATOM 894 C C . THR A 1 117 ? -13.262 10.124 -9.124 1.00 89.94 117 THR A C 1
ATOM 896 O O . THR A 1 117 ? -14.048 9.595 -9.904 1.00 89.94 117 THR A O 1
ATOM 899 N N . SER A 1 118 ? -13.483 10.146 -7.808 1.00 88.62 118 SER A N 1
ATOM 900 C CA . SER A 1 118 ? -14.654 9.533 -7.170 1.00 88.62 118 SER A CA 1
ATOM 901 C C . SER A 1 118 ? -15.960 10.121 -7.706 1.00 88.62 118 SER A C 1
ATOM 903 O O . SER A 1 118 ? -16.855 9.380 -8.111 1.00 88.62 118 SER A O 1
ATOM 905 N N . LYS A 1 119 ? -16.044 11.454 -7.824 1.00 90.81 119 LYS A N 1
ATOM 906 C CA . LYS A 1 119 ? -17.200 12.126 -8.434 1.00 90.81 119 LYS A CA 1
ATOM 907 C C . LYS A 1 119 ? -17.422 11.661 -9.871 1.00 90.81 119 LYS A C 1
ATOM 909 O O . LYS A 1 119 ? -18.546 11.304 -10.196 1.00 90.81 119 LYS A O 1
ATOM 914 N N . ALA A 1 120 ? -16.373 11.607 -10.694 1.00 89.88 120 ALA A N 1
ATOM 915 C CA . ALA A 1 120 ? -16.467 11.165 -12.089 1.00 89.88 120 ALA A CA 1
ATOM 916 C C . ALA A 1 120 ? -16.926 9.701 -12.235 1.00 89.88 120 ALA A C 1
ATOM 918 O O . ALA A 1 120 ? -17.655 9.364 -13.171 1.00 89.88 120 ALA A O 1
ATOM 919 N N . LEU A 1 121 ? -16.527 8.831 -11.302 1.00 85.50 121 LEU A N 1
ATOM 920 C CA . LEU A 1 121 ? -16.962 7.432 -11.268 1.00 85.50 121 LEU A CA 1
ATOM 921 C C . LEU A 1 121 ? -18.445 7.298 -10.900 1.00 85.50 121 LEU A C 1
ATOM 923 O O . LEU A 1 121 ? -19.125 6.434 -11.444 1.00 85.50 121 LEU A O 1
ATOM 927 N N . VAL A 1 122 ? -18.955 8.161 -10.016 1.00 84.25 122 VAL A N 1
ATOM 928 C CA . VAL A 1 122 ? -20.371 8.168 -9.608 1.00 84.25 122 VAL A CA 1
ATOM 929 C C . VAL A 1 122 ? -21.265 8.840 -10.654 1.00 84.25 122 VAL A C 1
ATOM 931 O O . VAL A 1 122 ? -22.412 8.437 -10.832 1.00 84.25 122 VAL A O 1
ATOM 934 N N . THR A 1 123 ? -20.765 9.855 -11.363 1.00 73.19 123 THR A N 1
ATOM 935 C CA . THR A 1 123 ? -21.540 10.604 -12.366 1.00 73.19 123 THR A CA 1
ATOM 936 C C . THR A 1 123 ? -21.495 10.004 -13.767 1.00 73.19 123 THR A C 1
ATOM 938 O O . THR A 1 123 ? -22.209 10.484 -14.647 1.00 73.19 123 THR A O 1
ATOM 941 N N . SER A 1 124 ? -20.697 8.958 -13.999 1.00 54.34 124 SER A N 1
ATOM 942 C CA . SER A 1 124 ? -20.680 8.280 -15.293 1.00 54.34 124 SER A CA 1
ATOM 943 C C . SER A 1 124 ? -22.003 7.532 -15.511 1.00 54.34 124 SER A C 1
ATOM 945 O O . SER A 1 124 ? -22.302 6.603 -14.755 1.00 54.34 124 SER A O 1
ATOM 947 N N . PRO A 1 125 ? -22.809 7.885 -16.536 1.00 56.47 125 PRO A N 1
ATOM 948 C CA . PRO A 1 125 ? -23.961 7.077 -16.907 1.00 56.47 125 PRO A CA 1
ATOM 949 C C . PRO A 1 125 ? -23.463 5.677 -17.258 1.00 56.47 125 PRO A C 1
ATOM 951 O O . PRO A 1 125 ? -22.393 5.533 -17.853 1.00 56.47 125 PRO A O 1
ATOM 954 N N . THR A 1 126 ? -24.226 4.652 -16.872 1.00 52.94 126 THR A N 1
ATOM 955 C CA . THR A 1 126 ? -23.948 3.250 -17.191 1.00 52.94 126 THR A CA 1
ATOM 956 C C . THR A 1 126 ? -23.546 3.134 -18.654 1.00 52.94 126 THR A C 1
ATOM 958 O O . THR A 1 126 ? -24.374 3.245 -19.560 1.00 52.94 126 THR A O 1
ATOM 961 N N . VAL A 1 127 ? -22.249 2.929 -18.895 1.00 54.38 127 VAL A N 1
ATOM 962 C CA . VAL A 1 127 ? -21.754 2.563 -20.214 1.00 54.38 127 VAL A CA 1
ATOM 963 C C . VAL A 1 127 ? -22.454 1.251 -20.522 1.00 54.38 127 VAL A C 1
ATOM 965 O O . VAL A 1 127 ? -22.153 0.229 -19.904 1.00 54.38 127 VAL A O 1
ATOM 968 N N . LYS A 1 128 ? -23.453 1.286 -21.415 1.00 42.97 128 LYS A N 1
ATOM 969 C CA . LYS A 1 128 ? -24.018 0.078 -22.011 1.00 42.97 128 LYS A CA 1
ATOM 970 C C . LYS A 1 128 ? -22.827 -0.670 -22.577 1.00 42.97 128 LYS A C 1
ATOM 972 O O . LYS A 1 128 ? -22.276 -0.230 -23.581 1.00 42.97 128 LYS A O 1
ATOM 977 N N . VAL A 1 129 ? -22.399 -1.732 -21.899 1.00 49.78 129 VAL A N 1
ATOM 978 C CA . VAL A 1 129 ? -21.371 -2.628 -22.415 1.00 49.78 129 VAL A CA 1
ATOM 979 C C . VAL A 1 129 ? -21.923 -3.103 -23.756 1.00 49.78 129 VAL A C 1
ATOM 981 O O . VAL A 1 129 ? -22.967 -3.764 -23.760 1.00 49.78 129 VAL A O 1
ATOM 984 N N . PRO A 1 130 ? -21.340 -2.695 -24.898 1.00 56.06 130 PRO A N 1
ATOM 985 C CA . PRO A 1 130 ? -21.819 -3.196 -26.167 1.00 56.06 130 PRO A CA 1
ATOM 986 C C . PRO A 1 130 ? -21.660 -4.719 -26.134 1.00 56.06 130 PRO A C 1
ATOM 988 O O . PRO A 1 130 ? -20.678 -5.209 -25.562 1.00 56.06 130 PRO A O 1
ATOM 991 N N . PRO A 1 131 ? -22.618 -5.481 -26.688 1.00 57.44 131 PRO A N 1
ATOM 992 C CA . PRO A 1 131 ? -22.452 -6.918 -26.809 1.00 57.44 131 PRO A CA 1
ATOM 993 C C . PRO A 1 131 ? -21.117 -7.150 -27.507 1.00 57.44 131 PRO A C 1
ATOM 995 O O . PRO A 1 131 ? -20.853 -6.547 -28.548 1.00 57.44 131 PRO A O 1
ATOM 998 N N . VAL A 1 132 ? -20.252 -7.940 -26.871 1.00 60.50 132 VAL A N 1
ATOM 999 C CA . VAL A 1 132 ? -18.932 -8.279 -27.397 1.00 60.50 132 VAL A CA 1
ATOM 1000 C C . VAL A 1 132 ? -19.148 -8.856 -28.791 1.00 60.50 132 VAL A C 1
ATOM 1002 O O . VAL A 1 132 ? -19.600 -9.990 -28.938 1.00 60.50 132 VAL A O 1
ATOM 1005 N N . ALA A 1 133 ? -18.888 -8.049 -29.820 1.00 63.81 133 ALA A N 1
ATOM 1006 C CA . ALA A 1 133 ? -18.840 -8.537 -31.181 1.00 63.81 133 ALA A CA 1
ATOM 1007 C C . ALA A 1 133 ? -17.735 -9.605 -31.234 1.00 63.81 133 ALA A C 1
ATOM 1009 O O . ALA A 1 133 ? -16.679 -9.400 -30.621 1.00 63.81 133 ALA A O 1
ATOM 1010 N N . PRO A 1 134 ? -17.945 -10.738 -31.926 1.00 57.44 134 PRO A N 1
ATOM 1011 C CA . PRO A 1 134 ? -16.877 -11.698 -32.146 1.00 57.44 134 PRO A CA 1
ATOM 1012 C C . PRO A 1 134 ? -15.679 -10.955 -32.735 1.00 57.44 134 PRO A C 1
ATOM 1014 O O . PRO A 1 134 ? -15.823 -10.242 -33.732 1.00 57.44 134 PRO A O 1
ATOM 1017 N N . LEU A 1 135 ? -14.515 -11.078 -32.092 1.00 54.62 135 LEU A N 1
ATOM 1018 C CA . LEU A 1 135 ? -13.276 -10.522 -32.623 1.00 54.62 135 LEU A CA 1
ATOM 1019 C C . LEU A 1 135 ? -13.117 -10.995 -34.080 1.00 54.62 135 LEU A C 1
ATOM 1021 O O . LEU A 1 135 ? -13.237 -12.200 -34.328 1.00 54.62 135 LEU A O 1
ATOM 1025 N N . PRO A 1 136 ? -12.822 -10.097 -35.038 1.00 50.09 136 PRO A N 1
ATOM 1026 C CA . PRO A 1 136 ? -12.420 -10.506 -36.372 1.00 50.09 136 PRO A CA 1
ATOM 1027 C C . PRO A 1 136 ? -11.240 -11.464 -36.249 1.00 50.09 136 PRO A C 1
ATOM 1029 O O . PRO A 1 136 ? -10.281 -11.181 -35.527 1.00 50.09 136 PRO A O 1
ATOM 1032 N N . ALA A 1 137 ? -11.322 -12.600 -36.939 1.00 49.84 137 ALA A N 1
ATOM 1033 C CA . ALA A 1 137 ? -10.224 -13.542 -37.035 1.00 49.84 137 ALA A CA 1
ATOM 1034 C C . ALA A 1 137 ? -8.979 -12.795 -37.529 1.00 49.84 137 ALA A C 1
ATOM 1036 O O . ALA A 1 137 ? -8.929 -12.321 -38.664 1.00 49.84 137 ALA A O 1
ATOM 1037 N N . THR A 1 138 ? -7.993 -12.648 -36.645 1.00 49.50 138 THR A N 1
ATOM 1038 C CA . THR A 1 138 ? -6.704 -12.046 -36.959 1.00 49.50 138 THR A CA 1
ATOM 1039 C C . THR A 1 138 ? -6.093 -12.804 -38.128 1.00 49.50 138 THR A C 1
ATOM 1041 O O . THR A 1 138 ? -5.793 -13.994 -38.021 1.00 49.50 138 THR A O 1
ATOM 1044 N N . THR A 1 139 ? -5.915 -12.102 -39.244 1.00 42.41 139 THR A N 1
ATOM 1045 C CA . THR A 1 139 ? -5.196 -12.559 -40.429 1.00 42.41 139 THR A CA 1
ATOM 1046 C C . THR A 1 139 ? -3.876 -13.191 -39.999 1.00 42.41 139 THR A C 1
ATOM 1048 O O . THR A 1 139 ? -3.033 -12.531 -39.384 1.00 42.41 139 THR A O 1
ATOM 1051 N N . GLN A 1 140 ? -3.725 -14.486 -40.284 1.00 41.72 140 GLN A N 1
ATOM 1052 C CA . GLN A 1 140 ? -2.520 -15.254 -39.997 1.00 41.72 140 GLN A CA 1
ATOM 1053 C C . GLN A 1 140 ? -1.319 -14.551 -40.632 1.00 41.72 140 GLN A C 1
ATOM 1055 O O . GLN A 1 140 ? -1.162 -14.526 -41.851 1.00 41.72 140 GLN A O 1
ATOM 1060 N N . ARG A 1 141 ? -0.466 -13.958 -39.793 1.00 44.69 141 ARG A N 1
ATOM 1061 C CA . ARG A 1 141 ? 0.880 -13.582 -40.209 1.00 44.69 141 ARG A CA 1
ATOM 1062 C C . ARG A 1 141 ? 1.676 -14.864 -40.387 1.00 44.69 141 ARG A C 1
ATOM 1064 O O . ARG A 1 141 ? 1.705 -15.713 -39.497 1.00 44.69 141 ARG A O 1
ATOM 1071 N N . THR A 1 142 ? 2.305 -14.977 -41.545 1.00 35.66 142 THR A N 1
ATOM 1072 C CA . THR A 1 142 ? 3.254 -16.024 -41.906 1.00 35.66 142 THR A CA 1
ATOM 1073 C C . THR A 1 142 ? 4.291 -16.188 -40.786 1.00 35.66 142 THR A C 1
ATOM 1075 O O . THR A 1 142 ? 4.894 -15.187 -40.385 1.00 35.66 142 THR A O 1
ATOM 1078 N N . PRO A 1 143 ? 4.516 -17.402 -40.252 1.00 41.25 143 PRO A N 1
ATOM 1079 C CA . PRO A 1 143 ? 5.533 -17.620 -39.235 1.00 41.25 143 PRO A CA 1
ATOM 1080 C C . PRO A 1 143 ? 6.921 -17.398 -39.843 1.00 41.25 143 PRO A C 1
ATOM 1082 O O . PRO A 1 143 ? 7.374 -18.173 -40.684 1.00 41.25 143 PRO A O 1
ATOM 1085 N N . LEU A 1 144 ? 7.611 -16.345 -39.405 1.00 48.09 144 LEU A N 1
ATOM 1086 C CA . LEU A 1 144 ? 9.066 -16.295 -39.503 1.00 48.09 144 LEU A CA 1
ATOM 1087 C C . LEU A 1 144 ? 9.611 -17.395 -38.592 1.00 48.09 144 LEU A C 1
ATOM 1089 O O . LEU A 1 144 ? 9.230 -17.482 -37.425 1.00 48.09 144 LEU A O 1
ATOM 1093 N N . ALA A 1 145 ? 10.449 -18.261 -39.157 1.00 41.19 145 ALA A N 1
ATOM 1094 C CA . ALA A 1 145 ? 11.016 -19.421 -38.491 1.00 41.19 145 ALA A CA 1
ATOM 1095 C C . ALA A 1 145 ? 11.600 -19.050 -37.116 1.00 41.19 145 ALA A C 1
ATOM 1097 O O . ALA A 1 145 ? 12.579 -18.313 -37.014 1.00 41.19 145 ALA A O 1
ATOM 1098 N N . HIS A 1 146 ? 10.984 -19.570 -36.053 1.00 46.62 146 HIS A N 1
ATOM 1099 C CA . HIS A 1 146 ? 11.560 -19.547 -34.716 1.00 46.62 146 HIS A CA 1
ATOM 1100 C C . HIS A 1 146 ? 12.759 -20.506 -34.694 1.00 46.62 146 HIS A C 1
ATOM 1102 O O . HIS A 1 146 ? 12.592 -21.671 -35.066 1.00 46.62 146 HIS A O 1
ATOM 1108 N N . PRO A 1 147 ? 13.950 -20.077 -34.243 1.00 43.38 147 PRO A N 1
ATOM 1109 C CA . PRO A 1 147 ? 15.032 -21.010 -33.990 1.00 43.38 147 PRO A CA 1
ATOM 1110 C C . PRO A 1 147 ? 14.614 -21.980 -32.878 1.00 43.38 147 PRO A C 1
ATOM 1112 O O . PRO A 1 147 ? 14.089 -21.593 -31.831 1.00 43.38 147 PRO A O 1
ATOM 1115 N N . THR A 1 148 ? 14.827 -23.263 -33.146 1.00 37.47 148 THR A N 1
ATOM 1116 C CA . THR A 1 148 ? 14.525 -24.394 -32.273 1.00 37.47 148 THR A CA 1
ATOM 1117 C C . THR A 1 148 ? 15.180 -24.213 -30.894 1.00 37.47 148 THR A C 1
ATOM 1119 O O . THR A 1 148 ? 16.396 -24.005 -30.822 1.00 37.47 148 THR A O 1
ATOM 1122 N N . PRO A 1 149 ? 14.432 -24.313 -29.777 1.00 41.41 149 PRO A N 1
ATOM 1123 C CA . PRO A 1 149 ? 15.012 -24.199 -28.446 1.00 41.41 149 PRO A CA 1
ATOM 1124 C C . PRO A 1 149 ? 15.901 -25.415 -28.183 1.00 41.41 149 PRO A C 1
ATOM 1126 O O . PRO A 1 149 ? 15.424 -26.544 -28.083 1.00 41.41 149 PRO A O 1
ATOM 1129 N N . THR A 1 150 ? 17.205 -25.177 -28.071 1.00 42.66 150 THR A N 1
ATOM 1130 C CA . THR A 1 150 ? 18.183 -26.209 -27.725 1.00 42.66 150 THR A CA 1
ATOM 1131 C C . THR A 1 150 ? 18.682 -25.943 -26.306 1.00 42.66 150 THR A C 1
ATOM 1133 O O . THR A 1 150 ? 19.202 -24.867 -26.023 1.00 42.66 150 THR A O 1
ATOM 1136 N N . VAL A 1 151 ? 18.557 -26.965 -25.454 1.00 44.78 151 VAL A N 1
ATOM 1137 C CA . VAL A 1 151 ? 19.145 -27.117 -24.109 1.00 44.78 151 VAL A CA 1
ATOM 1138 C C . VAL A 1 151 ? 18.512 -26.276 -22.986 1.00 44.78 151 VAL A C 1
ATOM 1140 O O . VAL A 1 151 ? 18.665 -25.060 -22.903 1.00 44.78 151 VAL A O 1
ATOM 1143 N N . ALA A 1 152 ? 17.854 -26.961 -22.043 1.00 42.88 152 ALA A N 1
ATOM 1144 C CA . ALA A 1 152 ? 17.554 -26.416 -20.723 1.00 42.88 152 ALA A CA 1
ATOM 1145 C C . ALA A 1 152 ? 18.869 -26.250 -19.948 1.00 42.88 152 ALA A C 1
ATOM 1147 O O . ALA A 1 152 ? 19.536 -27.233 -19.622 1.00 42.88 152 ALA A O 1
ATOM 1148 N N . VAL A 1 153 ? 19.261 -25.010 -19.661 1.00 49.50 153 VAL A N 1
ATOM 1149 C CA . VAL A 1 153 ? 20.440 -24.743 -18.833 1.00 49.50 153 VAL A CA 1
ATOM 1150 C C . VAL A 1 153 ? 20.029 -24.917 -17.372 1.00 49.50 153 VAL A C 1
ATOM 1152 O O . VAL A 1 153 ? 19.583 -23.974 -16.715 1.00 49.50 153 VAL A O 1
ATOM 1155 N N . ASN A 1 154 ? 20.176 -26.141 -16.861 1.00 45.84 154 ASN A N 1
ATOM 1156 C CA . ASN A 1 154 ? 20.103 -26.449 -15.432 1.00 45.84 154 ASN A CA 1
ATOM 1157 C C . ASN A 1 154 ? 21.362 -25.923 -14.724 1.00 45.84 154 ASN A C 1
ATOM 1159 O O . ASN A 1 154 ? 22.203 -26.679 -14.248 1.00 45.84 154 ASN A O 1
ATOM 1163 N N . GLY A 1 155 ? 21.518 -24.601 -14.670 1.00 56.03 155 GLY A N 1
ATOM 1164 C CA . GLY A 1 155 ? 22.431 -23.988 -13.710 1.00 56.03 155 GLY A CA 1
ATOM 1165 C C . GLY A 1 155 ? 21.826 -24.148 -12.320 1.00 56.03 155 GLY A C 1
ATOM 1166 O O . GLY A 1 155 ? 20.668 -23.787 -12.138 1.00 56.03 155 GLY A O 1
ATOM 1167 N N . ASN A 1 156 ? 22.568 -24.695 -11.357 1.00 64.25 156 ASN A N 1
ATOM 1168 C CA . ASN A 1 156 ? 22.138 -24.855 -9.963 1.00 64.25 156 ASN A CA 1
ATOM 1169 C C . ASN A 1 156 ? 21.683 -23.512 -9.364 1.00 64.25 156 ASN A C 1
ATOM 1171 O O . ASN A 1 156 ? 22.491 -22.730 -8.863 1.00 64.25 156 ASN A O 1
ATOM 1175 N N . LYS A 1 157 ? 20.378 -23.230 -9.412 1.00 81.88 157 LYS A N 1
ATOM 1176 C CA . LYS A 1 157 ? 19.808 -21.976 -8.910 1.00 81.88 157 LYS A CA 1
ATOM 1177 C C . LYS A 1 157 ? 19.560 -22.119 -7.427 1.00 81.88 157 LYS A C 1
ATOM 1179 O O . LYS A 1 157 ? 18.608 -22.773 -7.011 1.00 81.88 157 LYS A O 1
ATOM 1184 N N . ARG A 1 158 ? 20.433 -21.517 -6.630 1.00 92.12 158 ARG A N 1
ATOM 1185 C CA . ARG A 1 158 ? 20.309 -21.499 -5.176 1.00 92.12 158 ARG A CA 1
ATOM 1186 C C . ARG A 1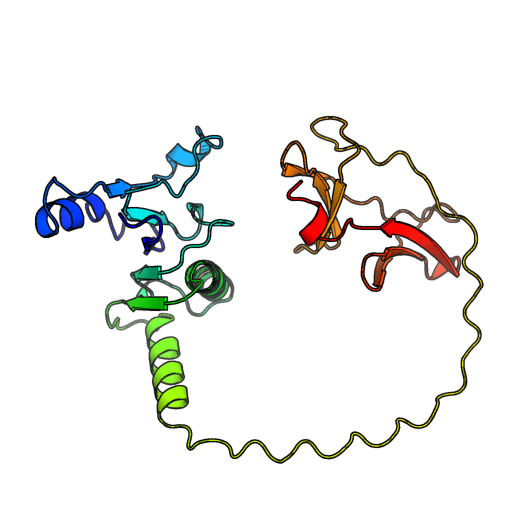 158 ? 20.069 -20.087 -4.682 1.00 92.12 158 ARG A C 1
ATOM 1188 O O . ARG A 1 158 ? 20.614 -19.122 -5.215 1.00 92.12 158 ARG A O 1
ATOM 1195 N N . CYS A 1 159 ? 19.245 -19.970 -3.652 1.00 89.06 159 CYS A N 1
ATOM 1196 C CA . CYS A 1 159 ? 19.059 -18.730 -2.928 1.00 89.06 159 CYS A CA 1
ATOM 1197 C C . CYS A 1 159 ? 20.403 -18.281 -2.353 1.00 89.06 159 CYS A C 1
ATOM 1199 O O . CYS A 1 159 ? 21.049 -19.042 -1.635 1.00 89.06 159 CYS A O 1
ATOM 1201 N N . ARG A 1 160 ? 20.785 -17.025 -2.593 1.00 89.88 160 ARG A N 1
ATOM 1202 C CA . ARG A 1 160 ? 22.035 -16.473 -2.043 1.00 89.88 160 ARG A CA 1
ATOM 1203 C C . ARG A 1 160 ? 22.047 -16.335 -0.516 1.00 89.88 160 ARG A C 1
ATOM 1205 O O . ARG A 1 160 ? 23.105 -16.113 0.049 1.00 89.88 160 ARG A O 1
ATOM 1212 N N . HIS A 1 161 ? 20.880 -16.411 0.129 1.00 84.62 161 HIS A N 1
ATOM 1213 C CA . HIS A 1 161 ? 20.733 -16.204 1.576 1.00 84.62 161 HIS A CA 1
ATOM 1214 C C . HIS A 1 161 ? 20.725 -17.514 2.363 1.00 84.62 161 HIS A C 1
ATOM 1216 O O . HIS A 1 161 ? 21.373 -17.602 3.394 1.00 84.62 161 HIS A O 1
ATOM 1222 N N . CYS A 1 162 ? 19.997 -18.529 1.887 1.00 88.00 162 CYS A N 1
ATOM 1223 C CA . CYS A 1 162 ? 19.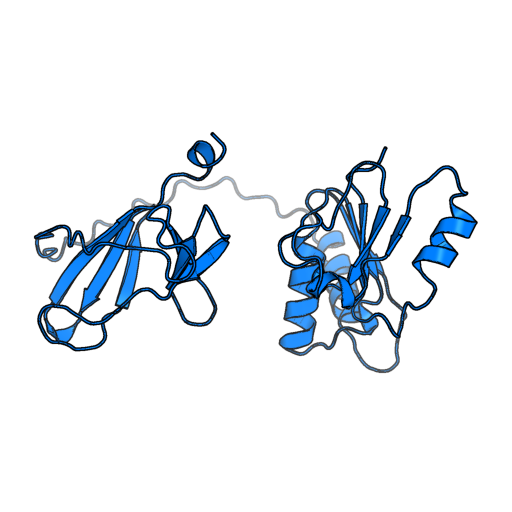820 -19.799 2.607 1.00 88.00 162 CYS A CA 1
ATOM 1224 C C . CYS A 1 162 ? 20.231 -21.043 1.804 1.00 88.00 162 CYS A C 1
ATOM 1226 O O . CYS A 1 162 ? 20.095 -22.159 2.290 1.00 88.00 162 CYS A O 1
ATOM 1228 N N . GLY A 1 163 ? 20.675 -20.890 0.553 1.00 90.44 163 GLY A N 1
ATOM 1229 C CA . GLY A 1 163 ? 21.071 -22.015 -0.301 1.00 90.44 163 GLY A CA 1
ATOM 1230 C C . GLY A 1 163 ? 19.920 -22.857 -0.866 1.00 90.44 163 GLY A C 1
ATOM 1231 O O . GLY A 1 163 ? 20.181 -23.764 -1.657 1.00 90.44 163 GLY A O 1
ATOM 1232 N N . SER A 1 164 ? 18.663 -22.558 -0.518 1.00 89.62 164 SER A N 1
ATOM 1233 C CA . SER A 1 164 ? 17.494 -23.282 -1.030 1.00 89.62 164 SER A CA 1
ATOM 1234 C C . SER A 1 164 ? 17.356 -23.203 -2.554 1.00 89.62 164 SER A C 1
ATOM 1236 O O . SER A 1 164 ? 17.676 -22.187 -3.170 1.00 89.62 164 SER A O 1
ATOM 1238 N N . GLN A 1 165 ? 16.823 -24.266 -3.156 1.00 90.06 165 GLN A N 1
ATOM 1239 C CA . GLN A 1 165 ? 16.469 -24.337 -4.576 1.00 90.06 165 GLN A CA 1
ATOM 1240 C C . GLN A 1 165 ? 15.003 -23.958 -4.846 1.00 90.06 165 GLN A C 1
ATOM 1242 O O . GLN A 1 165 ? 14.610 -23.825 -6.006 1.00 90.06 165 GLN A O 1
ATOM 1247 N N . ARG A 1 166 ? 14.187 -23.754 -3.798 1.00 88.25 166 ARG A N 1
ATOM 1248 C CA . ARG A 1 166 ? 12.782 -23.335 -3.919 1.00 88.25 166 ARG A CA 1
ATOM 1249 C C . ARG A 1 166 ? 12.716 -21.847 -4.248 1.00 88.25 166 ARG A C 1
ATOM 1251 O O . ARG A 1 166 ? 12.530 -20.995 -3.380 1.00 88.25 166 ARG A O 1
ATOM 1258 N N . LEU A 1 167 ? 12.936 -21.530 -5.516 1.00 90.62 167 LEU A N 1
ATOM 1259 C CA . LEU A 1 167 ? 12.949 -20.172 -6.044 1.00 90.62 167 LEU A CA 1
ATOM 1260 C C . LEU A 1 167 ? 11.735 -19.936 -6.937 1.00 90.62 167 LEU A C 1
ATOM 1262 O O . LEU A 1 167 ? 11.305 -20.829 -7.659 1.00 90.62 167 LEU A O 1
ATOM 1266 N N . HIS A 1 168 ? 11.230 -18.708 -6.916 1.00 92.25 168 HIS A N 1
ATOM 1267 C CA . HIS A 1 168 ? 10.148 -18.251 -7.775 1.00 92.25 168 HIS A CA 1
ATOM 1268 C C . HIS A 1 168 ? 10.562 -16.945 -8.459 1.00 92.25 168 HIS A C 1
ATOM 1270 O O . HIS A 1 168 ? 10.880 -15.957 -7.791 1.00 92.25 168 HIS A O 1
ATOM 1276 N N . ALA A 1 169 ? 10.574 -16.910 -9.790 1.00 92.38 169 ALA A N 1
ATOM 1277 C CA . ALA A 1 169 ? 10.916 -15.702 -10.534 1.00 92.38 169 ALA A CA 1
ATOM 1278 C C . ALA A 1 169 ? 9.796 -14.651 -10.434 1.00 92.38 169 ALA A C 1
ATOM 1280 O O . ALA A 1 169 ? 8.614 -14.949 -10.625 1.00 92.38 169 ALA A O 1
ATOM 1281 N N . GLN A 1 170 ? 10.167 -13.406 -10.140 1.00 89.06 170 GLN A N 1
ATOM 1282 C CA . GLN A 1 170 ? 9.270 -12.250 -10.041 1.00 89.06 170 GLN A CA 1
ATOM 1283 C C . GLN A 1 170 ? 9.883 -11.039 -10.749 1.00 89.06 170 GLN A C 1
ATOM 1285 O O . GLN A 1 170 ? 11.095 -10.966 -10.939 1.00 89.06 170 GLN A O 1
ATOM 1290 N N . HIS A 1 171 ? 9.043 -10.089 -11.160 1.00 90.75 171 HIS A N 1
ATOM 1291 C CA . HIS A 1 171 ? 9.473 -8.835 -11.777 1.00 90.75 171 HIS A CA 1
ATOM 1292 C C . HIS A 1 171 ? 9.517 -7.709 -10.736 1.00 90.75 171 HIS A C 1
ATOM 1294 O O . HIS A 1 171 ? 8.603 -7.580 -9.923 1.00 90.75 171 HIS A O 1
ATOM 1300 N N . GLY A 1 172 ? 10.557 -6.877 -10.771 1.00 83.25 172 GLY A N 1
ATOM 1301 C CA . GLY A 1 172 ? 10.697 -5.683 -9.937 1.00 83.25 172 GLY A CA 1
ATOM 1302 C C . GLY A 1 172 ? 11.232 -4.486 -10.725 1.00 83.25 172 GLY A C 1
ATOM 1303 O O . GLY A 1 172 ? 11.361 -4.534 -11.944 1.00 83.25 172 GLY A O 1
ATOM 1304 N N . ARG A 1 173 ? 11.585 -3.403 -10.019 1.00 82.12 173 ARG A N 1
ATOM 1305 C CA . ARG A 1 173 ? 12.065 -2.141 -10.624 1.00 82.12 173 ARG A CA 1
ATOM 1306 C C . ARG A 1 173 ? 13.264 -2.318 -11.569 1.00 82.12 173 ARG A C 1
ATOM 1308 O O . ARG A 1 173 ? 13.383 -1.572 -12.531 1.00 82.12 173 ARG A O 1
ATOM 1315 N N . PHE A 1 174 ? 14.145 -3.279 -11.289 1.00 83.81 174 PHE A N 1
ATOM 1316 C CA . PHE A 1 174 ? 15.387 -3.510 -12.040 1.00 83.81 174 PHE A CA 1
ATOM 1317 C C . PHE A 1 174 ? 15.326 -4.741 -12.959 1.00 83.81 174 PHE A C 1
ATOM 1319 O O . PHE A 1 174 ? 16.359 -5.233 -13.404 1.00 83.81 174 PHE A O 1
ATOM 1326 N N . GLY A 1 175 ? 14.122 -5.251 -13.232 1.00 88.62 175 GLY A N 1
ATOM 1327 C CA . GLY A 1 175 ? 13.904 -6.465 -14.013 1.00 88.62 175 GLY A CA 1
ATOM 1328 C C . GLY A 1 175 ? 13.563 -7.675 -13.146 1.00 88.62 175 GLY A C 1
ATOM 1329 O O . GLY A 1 175 ? 13.049 -7.544 -12.033 1.00 88.62 175 GLY A O 1
ATOM 1330 N N . TYR A 1 176 ? 13.801 -8.868 -13.688 1.00 93.50 176 TYR A N 1
ATOM 1331 C CA . TYR A 1 176 ? 13.426 -10.121 -13.041 1.00 93.50 176 TYR A CA 1
ATOM 1332 C C . TYR A 1 176 ? 14.457 -10.568 -11.995 1.00 93.50 176 TYR A C 1
ATOM 1334 O O . TYR A 1 176 ? 15.664 -10.478 -12.208 1.00 93.50 176 TYR A O 1
ATOM 1342 N N . PHE A 1 177 ? 13.970 -11.088 -10.871 1.00 92.81 177 PHE A N 1
ATOM 1343 C CA . PHE A 1 177 ? 14.767 -11.656 -9.784 1.00 92.81 177 PHE A CA 1
ATOM 1344 C C . PHE A 1 177 ? 14.120 -12.955 -9.281 1.00 92.81 177 PHE A C 1
ATOM 1346 O O . PHE A 1 177 ? 12.923 -13.171 -9.463 1.00 92.81 177 PHE A O 1
ATOM 1353 N N . PHE A 1 178 ? 14.890 -13.819 -8.624 1.00 93.75 178 PHE A N 1
ATOM 1354 C CA . PHE A 1 178 ? 14.350 -14.956 -7.882 1.00 93.75 178 PHE A CA 1
ATOM 1355 C C . PHE A 1 178 ? 13.986 -14.538 -6.462 1.00 93.75 178 PHE A C 1
ATOM 1357 O O . PHE A 1 178 ? 14.822 -14.005 -5.732 1.00 93.75 178 PHE A O 1
ATOM 1364 N N . ARG A 1 179 ? 12.762 -14.833 -6.038 1.00 90.69 179 ARG A N 1
ATOM 1365 C CA . ARG A 1 179 ? 12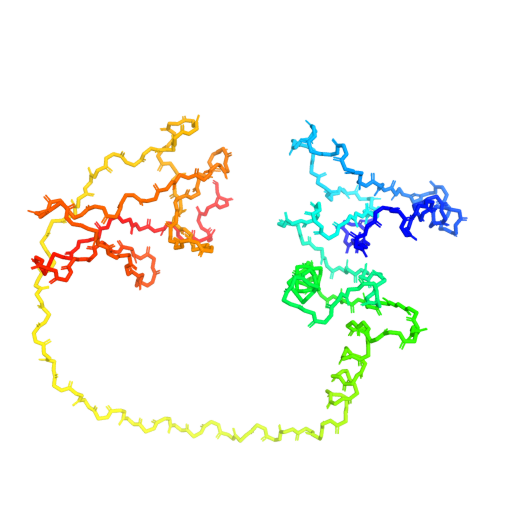.353 -14.791 -4.635 1.00 90.69 179 ARG A CA 1
ATOM 1366 C C . ARG A 1 179 ? 12.422 -16.203 -4.068 1.00 90.69 179 ARG A C 1
ATOM 1368 O O . ARG A 1 179 ? 11.848 -17.122 -4.643 1.00 90.69 179 ARG A O 1
ATOM 1375 N N . CYS A 1 180 ? 13.150 -16.384 -2.974 1.00 87.75 180 CYS A N 1
ATOM 1376 C CA . CYS A 1 180 ? 13.183 -17.663 -2.275 1.00 87.75 180 CYS A CA 1
ATOM 1377 C C . CYS A 1 180 ? 11.857 -17.903 -1.561 1.00 87.75 180 CYS A C 1
ATOM 1379 O O . CYS A 1 180 ? 11.359 -16.999 -0.898 1.00 87.75 180 CYS A O 1
ATOM 1381 N N . ILE A 1 181 ? 11.306 -19.103 -1.686 1.00 85.62 181 ILE A N 1
ATOM 1382 C CA . ILE A 1 181 ? 10.071 -19.486 -1.002 1.00 85.62 181 ILE A CA 1
ATOM 1383 C C . ILE A 1 181 ? 10.363 -19.735 0.485 1.00 85.62 181 ILE A C 1
ATOM 1385 O O . ILE A 1 181 ? 9.590 -19.303 1.326 1.00 85.62 181 ILE A O 1
ATOM 1389 N N . ASP A 1 182 ? 11.514 -20.331 0.820 1.00 83.31 182 ASP A N 1
ATOM 1390 C CA . ASP A 1 182 ? 11.852 -20.688 2.208 1.00 83.31 182 ASP A CA 1
ATOM 1391 C C . ASP A 1 182 ? 12.199 -19.487 3.086 1.00 83.31 182 ASP A C 1
ATOM 1393 O O . ASP A 1 182 ? 11.692 -19.348 4.190 1.00 83.31 182 ASP A O 1
ATOM 1397 N N . CYS A 1 183 ? 13.084 -18.608 2.610 1.00 79.94 183 CYS A N 1
ATOM 1398 C CA . CYS A 1 183 ? 13.582 -17.494 3.422 1.00 79.94 183 CYS A CA 1
ATOM 1399 C C . CYS A 1 183 ? 13.045 -16.134 2.968 1.00 79.94 183 CYS A C 1
ATOM 1401 O O . CYS A 1 183 ? 13.487 -15.102 3.468 1.00 79.94 183 CYS A O 1
ATOM 1403 N N . THR A 1 184 ? 12.169 -16.104 1.956 1.00 84.62 184 THR A N 1
ATOM 1404 C CA . THR A 1 184 ? 11.611 -14.892 1.313 1.00 84.62 184 THR A CA 1
ATOM 1405 C C . THR A 1 184 ? 12.630 -13.938 0.671 1.00 84.62 184 THR A C 1
ATOM 1407 O O . THR A 1 184 ? 12.248 -12.930 0.075 1.00 84.62 184 THR A O 1
ATOM 1410 N N . GLY A 1 185 ? 13.924 -14.261 0.741 1.00 78.81 185 GLY A N 1
ATOM 1411 C CA . GLY A 1 185 ? 15.021 -13.420 0.282 1.00 78.81 185 GLY A CA 1
ATOM 1412 C C . GLY A 1 185 ? 15.144 -13.351 -1.240 1.00 78.81 185 GLY A C 1
ATOM 1413 O O . GLY A 1 185 ? 14.969 -14.341 -1.953 1.00 78.81 185 GLY A O 1
ATOM 1414 N N . ASN A 1 186 ? 15.518 -12.172 -1.739 1.00 89.12 186 ASN A N 1
ATOM 1415 C CA . ASN A 1 186 ? 15.698 -11.926 -3.169 1.00 89.12 186 ASN A CA 1
ATOM 1416 C C . ASN A 1 186 ? 17.111 -12.312 -3.624 1.00 89.12 186 ASN A C 1
ATOM 1418 O O . ASN A 1 186 ? 18.094 -11.923 -2.981 1.00 89.12 186 ASN A O 1
ATOM 1422 N N . THR A 1 187 ? 17.203 -13.017 -4.751 1.00 89.50 187 THR A N 1
ATOM 1423 C CA . THR A 1 187 ? 18.430 -13.431 -5.445 1.00 89.50 187 THR A CA 1
ATOM 1424 C C . THR A 1 187 ? 18.375 -12.910 -6.888 1.00 89.50 187 THR A C 1
ATOM 1426 O O . THR A 1 187 ? 17.403 -13.197 -7.587 1.00 89.50 187 THR A O 1
ATOM 1429 N N . PRO A 1 188 ? 19.357 -12.119 -7.351 1.00 89.56 188 PRO A N 1
ATOM 1430 C CA . PRO A 1 188 ? 19.396 -11.652 -8.737 1.00 89.56 188 PRO A CA 1
ATOM 1431 C C . PRO A 1 188 ? 19.407 -12.822 -9.729 1.00 89.56 188 PRO A C 1
ATOM 1433 O O . PRO A 1 188 ? 20.000 -13.862 -9.448 1.00 89.56 188 PRO A O 1
ATOM 1436 N N . ILE A 1 189 ? 18.763 -12.655 -10.886 1.00 91.94 189 ILE A N 1
ATOM 1437 C CA . ILE A 1 189 ? 18.919 -13.591 -12.005 1.00 91.94 189 ILE A CA 1
ATOM 1438 C C . ILE A 1 189 ? 20.150 -13.152 -12.790 1.00 91.94 189 ILE A C 1
ATOM 1440 O O . ILE A 1 189 ? 20.221 -12.000 -13.214 1.00 91.94 189 ILE A O 1
ATOM 1444 N N . ASP A 1 190 ? 21.102 -14.062 -12.985 1.00 89.56 190 ASP A N 1
ATOM 1445 C CA . ASP A 1 190 ? 22.208 -13.819 -13.903 1.00 89.56 190 ASP A CA 1
ATOM 1446 C C . ASP A 1 190 ? 21.677 -13.778 -15.340 1.00 89.56 190 ASP A C 1
ATOM 1448 O O . ASP A 1 190 ? 21.029 -14.717 -15.813 1.00 89.56 190 ASP A O 1
ATOM 1452 N N . VAL A 1 191 ? 21.909 -12.649 -16.002 1.00 90.88 191 VAL A N 1
ATOM 1453 C CA . VAL A 1 191 ? 21.498 -12.395 -17.386 1.00 90.88 191 VAL A CA 1
ATOM 1454 C C . VAL A 1 191 ? 22.676 -12.466 -18.351 1.00 90.88 191 VAL A C 1
ATOM 1456 O O . VAL A 1 191 ? 22.532 -12.104 -19.513 1.00 90.88 191 VAL A O 1
ATOM 1459 N N . THR A 1 192 ? 23.845 -12.907 -17.898 1.00 91.12 192 THR A N 1
ATOM 1460 C CA . THR A 1 192 ? 25.026 -13.070 -18.745 1.00 91.12 192 THR A CA 1
ATOM 1461 C C . THR A 1 192 ? 24.796 -14.210 -19.732 1.00 91.12 192 THR A C 1
ATOM 1463 O O . THR A 1 192 ? 24.456 -15.332 -19.354 1.00 91.12 192 THR A O 1
ATOM 1466 N N . CYS A 1 193 ? 24.953 -13.932 -21.025 1.00 89.56 193 CYS A N 1
ATOM 1467 C CA . CYS A 1 193 ? 24.791 -14.935 -22.065 1.00 89.56 193 CYS A CA 1
ATOM 1468 C C . CYS A 1 193 ? 25.920 -15.975 -21.974 1.00 89.56 193 CYS A C 1
ATOM 1470 O O . CYS A 1 193 ? 27.087 -15.607 -22.120 1.00 89.56 193 CYS A O 1
ATOM 1472 N N . PRO A 1 194 ? 25.615 -17.279 -21.843 1.00 88.50 194 PRO A N 1
ATOM 1473 C CA . PRO A 1 194 ? 26.648 -18.308 -21.726 1.00 88.50 194 PRO A CA 1
ATOM 1474 C C . PRO A 1 194 ? 27.441 -18.522 -23.024 1.00 88.50 194 PRO A C 1
ATOM 1476 O O . PRO A 1 194 ? 28.521 -19.098 -22.985 1.00 88.50 194 PRO A O 1
ATOM 1479 N N . LYS A 1 195 ? 26.922 -18.078 -24.181 1.00 90.50 195 LYS A N 1
ATOM 1480 C CA . LYS A 1 195 ? 27.598 -18.241 -25.479 1.00 90.50 195 LYS A CA 1
ATOM 1481 C C . LYS A 1 195 ? 28.610 -17.144 -25.789 1.00 90.50 195 LYS A C 1
ATOM 1483 O O . LYS A 1 195 ? 29.620 -17.424 -26.420 1.00 90.50 195 LYS A O 1
ATOM 1488 N N . CYS A 1 196 ? 28.316 -15.899 -25.424 1.00 91.38 196 CYS A N 1
ATOM 1489 C CA . CYS A 1 196 ? 29.129 -14.752 -25.836 1.00 91.38 196 CYS A CA 1
ATOM 1490 C C . CYS A 1 196 ? 29.534 -13.823 -24.688 1.00 91.38 196 CYS A C 1
ATOM 1492 O O . CYS A 1 196 ? 30.168 -12.810 -24.952 1.00 91.38 196 CYS A O 1
ATOM 1494 N N . GLY A 1 197 ? 29.141 -14.112 -23.444 1.00 89.62 197 GLY A N 1
ATOM 1495 C CA . GLY A 1 197 ? 29.474 -13.304 -22.264 1.00 89.62 197 GLY A CA 1
ATOM 1496 C C . GLY A 1 197 ? 28.753 -11.954 -22.171 1.00 89.62 197 GLY A C 1
ATOM 1497 O O . GLY A 1 197 ? 28.842 -11.282 -21.153 1.00 89.62 197 GLY A O 1
ATOM 1498 N N . GLU A 1 198 ? 28.016 -11.555 -23.207 1.00 91.81 198 GLU A N 1
ATOM 1499 C CA . GLU A 1 198 ? 27.271 -10.295 -23.228 1.00 91.81 198 GLU A CA 1
ATOM 1500 C C . GLU A 1 198 ? 26.002 -10.344 -22.381 1.00 91.81 198 GLU A C 1
ATOM 1502 O O . GLU A 1 198 ? 25.426 -11.406 -22.128 1.00 91.81 198 GLU A O 1
ATOM 1507 N N . LYS A 1 199 ? 25.508 -9.164 -22.010 1.00 90.38 199 LYS A N 1
ATOM 1508 C CA . LYS A 1 199 ? 24.248 -9.026 -21.283 1.00 90.38 199 LYS A CA 1
ATOM 1509 C C . LYS A 1 199 ? 23.062 -9.464 -22.153 1.00 90.38 199 LYS A C 1
ATOM 1511 O O . LYS A 1 199 ? 22.778 -8.871 -23.189 1.00 90.38 199 LYS A O 1
ATOM 1516 N N . GLY A 1 200 ? 22.354 -10.493 -21.708 1.00 92.44 200 GLY A N 1
ATOM 1517 C CA . GLY A 1 200 ? 21.074 -10.932 -22.252 1.00 92.44 200 GLY A CA 1
ATOM 1518 C C . GLY A 1 200 ? 19.873 -10.259 -21.582 1.00 92.44 200 GLY A C 1
ATOM 1519 O O . GLY A 1 200 ? 19.992 -9.412 -20.690 1.00 92.44 200 GLY A O 1
ATOM 1520 N N . ARG A 1 201 ? 18.681 -10.665 -22.014 1.00 93.31 201 ARG A N 1
ATOM 1521 C CA . ARG A 1 201 ? 17.379 -10.204 -21.526 1.00 93.31 201 ARG A CA 1
ATOM 1522 C C . ARG A 1 201 ? 16.547 -11.392 -21.061 1.00 93.31 201 ARG A C 1
ATOM 1524 O O . ARG A 1 201 ? 16.584 -12.458 -21.664 1.00 93.31 201 ARG A O 1
ATOM 1531 N N . ILE A 1 202 ? 15.744 -11.189 -20.017 1.00 94.19 202 ILE A N 1
ATOM 1532 C CA . ILE A 1 202 ? 14.743 -12.176 -19.606 1.00 94.19 202 ILE A CA 1
ATOM 1533 C C . ILE A 1 202 ? 13.426 -11.935 -20.350 1.00 94.19 202 ILE A C 1
ATOM 1535 O O . ILE A 1 202 ? 12.859 -10.840 -20.266 1.00 94.19 202 ILE A O 1
ATOM 1539 N N . ARG A 1 203 ? 12.912 -12.967 -21.025 1.00 94.06 203 ARG A N 1
ATOM 1540 C CA . ARG A 1 203 ? 11.552 -13.010 -21.582 1.00 94.06 203 ARG A CA 1
ATOM 1541 C C . ARG A 1 203 ? 10.700 -13.986 -20.775 1.00 94.06 203 ARG A C 1
ATOM 1543 O O . ARG A 1 203 ? 11.152 -15.071 -20.429 1.00 94.06 203 ARG A O 1
ATOM 1550 N N . LYS A 1 204 ? 9.460 -13.609 -20.473 1.00 93.19 204 LYS A N 1
ATOM 1551 C CA . LYS A 1 204 ? 8.483 -14.462 -19.785 1.00 93.19 204 LYS A CA 1
ATOM 1552 C C . LYS A 1 204 ? 7.429 -14.939 -20.783 1.00 93.19 204 LYS A C 1
ATOM 1554 O O . LYS A 1 204 ? 6.950 -14.136 -21.577 1.00 93.19 204 LYS A O 1
ATOM 1559 N N . ASP A 1 205 ? 7.057 -16.210 -20.699 1.00 92.62 205 ASP A N 1
ATOM 1560 C CA . ASP A 1 205 ? 5.947 -16.814 -21.439 1.00 92.62 205 ASP A CA 1
ATOM 1561 C C . ASP A 1 205 ? 5.201 -17.796 -20.52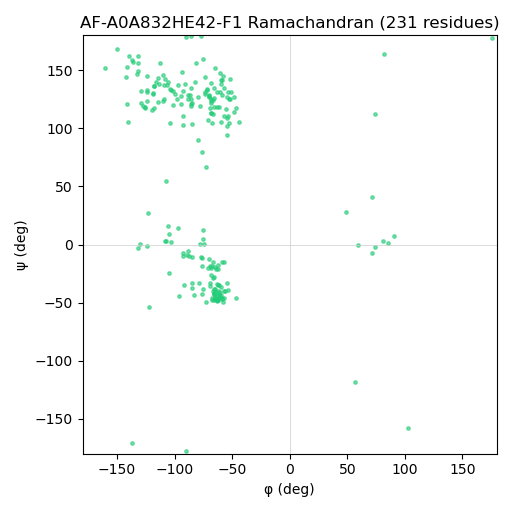3 1.00 92.62 205 ASP A C 1
ATOM 1563 O O . ASP A 1 205 ? 5.715 -18.854 -20.147 1.00 92.62 205 ASP A O 1
ATOM 1567 N N . GLY A 1 206 ? 4.017 -17.388 -20.060 1.00 92.31 206 GLY A N 1
ATOM 1568 C CA . GLY A 1 206 ? 3.287 -18.089 -19.005 1.00 92.31 206 GLY A CA 1
ATOM 1569 C C . GLY A 1 206 ? 4.124 -18.232 -17.728 1.00 92.31 206 GLY A C 1
ATOM 1570 O O . GLY A 1 206 ? 4.512 -17.241 -17.108 1.00 92.31 206 GLY A O 1
ATOM 1571 N N . LEU A 1 207 ? 4.406 -19.474 -17.332 1.00 91.00 207 LEU A N 1
ATOM 1572 C CA . LEU A 1 207 ? 5.256 -19.796 -16.179 1.00 91.00 207 LEU A CA 1
ATOM 1573 C C . LEU A 1 207 ? 6.739 -19.930 -16.540 1.00 91.00 207 LEU A C 1
ATOM 1575 O O . LEU A 1 207 ? 7.569 -20.038 -15.641 1.00 91.00 207 LEU A O 1
ATOM 1579 N N . LYS A 1 208 ? 7.082 -19.938 -17.832 1.00 94.62 208 LYS A N 1
ATOM 1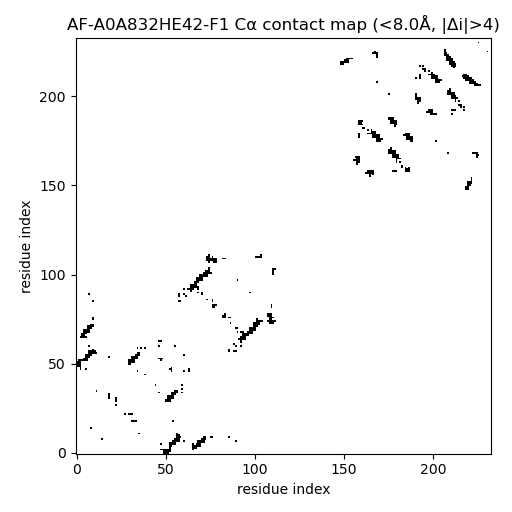580 C CA . LYS A 1 208 ? 8.443 -20.153 -18.325 1.00 94.62 208 LYS A CA 1
ATOM 1581 C C . LYS A 1 208 ? 9.177 -18.822 -18.466 1.00 94.62 208 LYS A C 1
ATOM 1583 O O . LYS A 1 208 ? 8.638 -17.837 -18.969 1.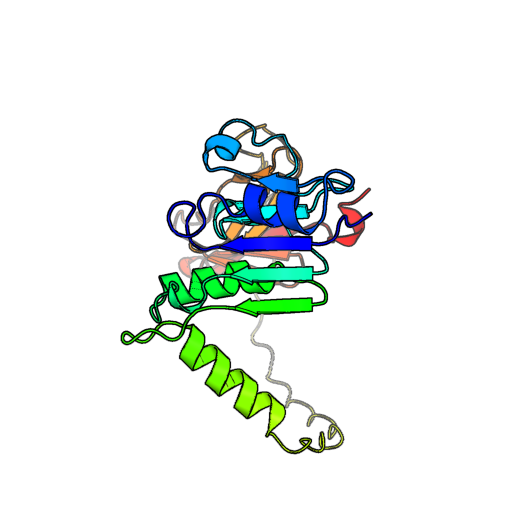00 94.62 208 LYS A O 1
ATOM 1588 N N . PHE A 1 209 ? 10.436 -18.815 -18.058 1.00 94.19 209 PHE A N 1
ATOM 1589 C CA . PHE A 1 209 ? 11.348 -17.685 -18.171 1.00 94.19 209 PHE A CA 1
ATOM 1590 C C . PHE A 1 209 ? 12.520 -18.089 -19.048 1.00 94.19 209 PHE A C 1
ATOM 1592 O O . PHE A 1 209 ? 13.148 -19.120 -18.808 1.00 94.19 209 PHE A O 1
ATOM 1599 N N . TYR A 1 210 ? 12.814 -17.262 -20.039 1.00 94.56 210 TYR A N 1
ATOM 1600 C CA . TYR A 1 210 ? 13.835 -17.470 -21.052 1.00 94.56 210 TYR A CA 1
ATOM 1601 C C . TYR A 1 210 ? 14.938 -16.435 -20.875 1.00 94.56 210 TYR A C 1
ATOM 1603 O O . TYR A 1 210 ? 14.634 -15.267 -20.636 1.00 94.56 210 TYR A O 1
ATOM 1611 N N . LEU A 1 211 ? 16.196 -16.850 -21.006 1.00 93.94 211 LEU A N 1
ATOM 1612 C CA . LEU A 1 211 ? 17.315 -15.936 -21.226 1.00 93.94 211 LEU A CA 1
ATOM 1613 C C . LEU A 1 211 ? 17.551 -15.842 -22.726 1.00 93.94 211 LEU A C 1
ATOM 1615 O O . LEU A 1 211 ? 17.833 -16.854 -23.368 1.00 93.94 211 LEU A O 1
ATOM 1619 N N . GLU A 1 212 ? 17.445 -14.630 -23.254 1.00 94.38 212 GLU A N 1
ATOM 1620 C CA . GLU A 1 212 ? 17.608 -14.337 -24.670 1.00 94.38 212 GLU A CA 1
ATOM 1621 C C . GLU A 1 212 ? 18.788 -13.395 -24.886 1.00 94.38 212 GLU A C 1
ATOM 1623 O O . GLU A 1 212 ? 18.977 -12.428 -24.148 1.00 94.38 212 GLU A O 1
ATOM 1628 N N . CYS A 1 213 ? 19.601 -13.677 -25.896 1.00 92.69 213 CYS A N 1
ATOM 1629 C CA . CYS A 1 213 ? 20.723 -12.842 -26.292 1.00 92.69 213 CYS A CA 1
ATOM 1630 C C . CYS A 1 213 ? 20.594 -12.496 -27.769 1.00 92.69 213 CYS A C 1
ATOM 1632 O O . CYS A 1 213 ? 20.662 -13.378 -28.622 1.00 92.69 213 CYS A O 1
ATOM 1634 N N . GLU A 1 214 ? 20.475 -11.206 -28.069 1.00 90.25 214 GLU A N 1
ATOM 1635 C CA . GLU A 1 214 ? 20.332 -10.713 -29.442 1.00 90.25 214 GLU A CA 1
ATOM 1636 C C . GLU A 1 214 ? 21.596 -10.972 -30.275 1.00 90.25 214 GLU A C 1
ATOM 1638 O O . GLU A 1 214 ? 21.503 -11.386 -31.427 1.00 90.25 214 GLU A O 1
ATOM 1643 N N . ARG A 1 215 ? 22.787 -10.832 -29.674 1.00 89.94 215 ARG A N 1
ATOM 1644 C CA . ARG A 1 215 ? 24.075 -10.991 -30.373 1.00 89.94 215 ARG A CA 1
ATOM 1645 C C . ARG A 1 215 ? 24.332 -12.415 -30.868 1.00 89.94 215 ARG A C 1
ATOM 1647 O O . ARG A 1 215 ? 24.846 -12.603 -31.962 1.00 89.94 215 ARG A O 1
ATOM 1654 N N . SER A 1 216 ? 24.028 -13.413 -30.042 1.00 88.62 216 SER A N 1
ATOM 1655 C CA . SER A 1 216 ? 24.290 -14.830 -30.348 1.00 88.62 216 SER A CA 1
ATOM 1656 C C . SER A 1 216 ? 23.036 -15.598 -30.769 1.00 88.62 216 SER A C 1
ATOM 1658 O O . SER A 1 216 ? 23.105 -16.813 -30.957 1.00 88.62 216 SER A O 1
ATOM 1660 N N . GLN A 1 217 ? 21.893 -14.904 -30.851 1.00 91.19 217 GLN A N 1
ATOM 1661 C CA . GLN A 1 217 ? 20.556 -15.480 -31.036 1.00 91.19 217 GLN A CA 1
ATOM 1662 C C . GLN A 1 217 ? 20.258 -16.636 -30.064 1.00 91.19 217 GLN A C 1
ATOM 1664 O O . GLN A 1 217 ? 19.497 -17.556 -30.358 1.00 91.19 217 GLN A O 1
ATOM 1669 N N . PHE A 1 218 ? 20.890 -16.617 -28.890 1.00 89.38 218 PHE A N 1
ATOM 1670 C CA . PHE A 1 218 ? 20.676 -17.623 -27.862 1.00 89.38 218 PHE A CA 1
ATOM 1671 C C . PHE A 1 218 ? 19.309 -17.398 -27.219 1.00 89.38 218 PHE A C 1
ATOM 1673 O O . PHE A 1 218 ? 19.016 -16.281 -26.809 1.00 89.38 218 PHE A O 1
ATOM 1680 N N . SER A 1 219 ? 18.499 -18.449 -27.098 1.00 92.06 219 SER A N 1
ATOM 1681 C CA . SER A 1 219 ? 17.269 -18.451 -26.304 1.00 92.06 219 SER A CA 1
ATOM 1682 C C . SER A 1 219 ? 17.135 -19.802 -25.616 1.00 92.06 219 SER A C 1
ATOM 1684 O O . SER A 1 219 ? 17.114 -20.843 -26.274 1.00 92.06 219 SER A O 1
ATOM 1686 N N . ALA A 1 220 ? 17.078 -19.794 -24.286 1.00 91.12 220 ALA A N 1
ATOM 1687 C CA . ALA A 1 220 ? 16.910 -21.006 -23.492 1.00 91.12 220 ALA A CA 1
ATOM 1688 C C . ALA A 1 220 ? 16.016 -20.746 -22.284 1.00 91.12 220 ALA A C 1
ATOM 1690 O O . ALA A 1 220 ? 16.086 -19.681 -21.666 1.00 91.12 220 ALA A O 1
ATOM 1691 N N . VAL A 1 221 ? 15.199 -21.739 -21.918 1.00 92.88 221 VAL A N 1
ATOM 1692 C CA . VAL A 1 221 ? 14.437 -21.701 -20.665 1.00 92.88 221 VAL A CA 1
ATOM 1693 C C . VAL A 1 221 ? 15.419 -21.781 -19.508 1.00 92.88 221 VAL A C 1
ATOM 1695 O O . VAL A 1 221 ? 16.200 -22.725 -19.400 1.00 92.88 221 VAL A O 1
ATOM 1698 N N . ILE A 1 222 ? 15.346 -20.791 -18.629 1.00 91.94 222 ILE A N 1
ATOM 1699 C CA . ILE A 1 222 ? 16.167 -20.708 -17.431 1.00 91.94 222 ILE A CA 1
ATOM 1700 C C . ILE A 1 222 ? 15.373 -21.045 -16.170 1.00 91.94 222 ILE A C 1
ATOM 1702 O O . ILE A 1 222 ? 15.970 -21.404 -15.163 1.00 91.94 222 ILE A O 1
ATOM 1706 N N . HIS A 1 223 ? 14.052 -20.893 -16.154 1.00 92.75 223 HIS A N 1
ATOM 1707 C CA . HIS A 1 223 ? 13.247 -21.222 -14.979 1.00 92.75 223 HIS A CA 1
ATOM 1708 C C . HIS A 1 223 ? 11.784 -21.420 -15.359 1.00 92.75 223 HIS A C 1
ATOM 1710 O O . HIS A 1 223 ? 11.305 -20.811 -16.315 1.00 92.75 223 HIS A O 1
ATOM 1716 N N . ILE A 1 224 ? 11.076 -22.244 -14.593 1.00 92.75 224 ILE A N 1
ATOM 1717 C CA . ILE A 1 224 ? 9.629 -22.395 -14.687 1.00 92.75 224 ILE A CA 1
ATOM 1718 C C . ILE A 1 224 ? 9.076 -22.205 -13.282 1.00 92.75 224 ILE A C 1
ATOM 1720 O O . ILE A 1 224 ? 9.442 -22.954 -12.381 1.00 92.75 224 ILE A O 1
ATOM 1724 N N . ASN A 1 225 ? 8.225 -21.199 -13.097 1.00 91.94 225 ASN A N 1
ATOM 1725 C CA . ASN A 1 225 ? 7.562 -20.997 -11.817 1.00 91.94 225 ASN A CA 1
ATOM 1726 C C . ASN A 1 225 ? 6.573 -22.133 -11.560 1.00 91.94 225 ASN A C 1
ATOM 1728 O O . ASN A 1 225 ? 5.812 -22.520 -12.450 1.00 91.94 225 ASN A O 1
ATOM 1732 N N . THR A 1 226 ? 6.527 -22.600 -10.317 1.00 86.94 226 THR A N 1
ATOM 1733 C CA . THR A 1 226 ? 5.405 -23.404 -9.839 1.00 86.94 226 THR A CA 1
ATOM 1734 C C . THR A 1 226 ? 4.141 -22.531 -9.812 1.00 86.94 226 THR A C 1
ATOM 1736 O O . THR A 1 226 ? 4.220 -21.385 -9.362 1.00 86.94 226 THR A O 1
ATOM 1739 N N . PRO A 1 227 ? 2.991 -23.030 -10.298 1.00 81.94 227 PRO A N 1
ATOM 1740 C CA . PRO A 1 227 ? 1.703 -22.357 -10.148 1.00 81.94 227 PRO A CA 1
ATOM 1741 C C . PRO A 1 227 ? 1.408 -21.973 -8.687 1.00 81.94 227 PRO A C 1
ATOM 1743 O O . PRO A 1 227 ? 1.752 -22.725 -7.774 1.00 81.94 227 PRO A O 1
ATOM 1746 N N . LEU A 1 228 ? 0.784 -20.809 -8.466 1.00 66.44 228 LEU A N 1
ATOM 1747 C CA . LEU A 1 228 ? 0.523 -20.276 -7.119 1.00 66.44 228 LEU A CA 1
ATOM 1748 C C . LEU A 1 228 ? -0.375 -21.199 -6.279 1.00 66.44 228 LEU A C 1
ATOM 1750 O O . LEU A 1 228 ? -0.123 -21.361 -5.092 1.00 66.44 228 LEU A O 1
ATOM 1754 N N . ASP A 1 229 ? -1.338 -21.873 -6.908 1.00 73.44 229 ASP A N 1
ATOM 1755 C CA . ASP A 1 229 ? -2.236 -22.868 -6.301 1.00 73.44 229 ASP A CA 1
ATOM 1756 C C . ASP A 1 229 ? -1.509 -24.100 -5.739 1.00 73.44 229 ASP A C 1
ATOM 1758 O O . ASP A 1 229 ? -2.065 -24.831 -4.928 1.00 73.44 229 ASP A O 1
ATOM 1762 N N . ARG A 1 230 ? -0.255 -24.337 -6.145 1.00 68.88 230 ARG A N 1
ATOM 1763 C CA . ARG A 1 230 ? 0.570 -25.460 -5.668 1.00 68.88 230 ARG A CA 1
ATOM 1764 C C . ARG A 1 230 ? 1.691 -25.039 -4.722 1.00 68.88 230 ARG A C 1
ATOM 1766 O O . ARG A 1 230 ? 2.516 -25.873 -4.361 1.00 68.88 230 ARG A O 1
ATOM 1773 N N . LEU A 1 231 ? 1.771 -23.756 -4.372 1.00 58.53 231 LEU A N 1
ATOM 1774 C CA . LEU A 1 231 ? 2.766 -23.235 -3.432 1.00 58.53 231 LEU A CA 1
ATOM 1775 C C . LEU A 1 231 ? 2.260 -23.203 -1.980 1.00 58.53 231 LEU A C 1
ATOM 1777 O O . LEU A 1 231 ? 3.071 -22.989 -1.084 1.00 58.53 231 LEU A O 1
ATOM 1781 N N . GLU A 1 232 ? 0.964 -23.441 -1.752 1.00 46.03 232 GLU A N 1
ATOM 1782 C CA . GLU A 1 232 ? 0.303 -23.431 -0.433 1.00 46.03 232 GLU A CA 1
ATOM 1783 C C . GLU A 1 232 ? 0.144 -24.833 0.201 1.00 46.03 232 GLU A C 1
ATOM 1785 O O . GLU A 1 232 ? -0.624 -24.993 1.147 1.00 46.03 232 GLU A O 1
ATOM 1790 N N . GLY A 1 233 ? 0.849 -25.846 -0.321 1.00 42.28 233 GLY A N 1
ATOM 1791 C CA . GLY A 1 233 ? 0.848 -27.227 0.185 1.00 42.28 233 GLY A CA 1
ATOM 1792 C C . GLY A 1 233 ? 2.034 -27.559 1.078 1.00 42.28 233 GLY A C 1
ATOM 1793 O O . GLY A 1 233 ? 3.164 -27.134 0.737 1.00 42.28 233 GLY A O 1
#

Sequence (233 aa):
MPRDILVLHKSHHSFKGLAEGIARVIGSEHQIRQVDAEHFINKNHPLVEDGYLTVSTIASAKGYDAPIVFLLGADELATDTQGRASFYVGATRAKLLLYVSGVMQPVSGLLEEILLTSKALVTSPTVKVPPVAPLPATTQRTPLAHPTPTVAVNGNKRCRHCGSQRLHAQHGRFGYFFRCIDCTGNTPIDVTCPKCGEKGRIRKDGLKFYLECERSQFSAVIHINTPLDRLEG

Foldseek 3Di:
DFLAEEEEEADCVVCPCVQVVVCVVVDPVAAEDEDDPCCVVVVVDDQRDPRYRGYYYLVVCQPAAGQEYEYEAQQVQAPDPVSVVSVVSRQVSHPHYYHYYHDDDPDDGCVVVVVVVVVCVVPDDPPPPPPPDPPPDPDDDDDDDDPDADDAPPDLDADPPPRDSQWAWDADPVGIWTQHLPPRDTHRDDLQDPPPRDGFHWDDDPQWIWRADPVVRHIHTHDGGDDPVPSVD

Nearest PDB structures (foldseek):
  6i59-assembly1_A  TM=7.087E-01  e=9.238E-03  Saccharomyces cerevisiae S288C
  5z57-assembly1_Q  TM=6.168E-01  e=2.325E-02  Homo sapiens
  6ff7-assembly1_U  TM=6.168E-01  e=2.473E-02  Homo sapiens
  8xi2-assembly1_Q  TM=6.099E-01  e=6.223E-02  Chlamydomonas reinhardtii
  5lba-assembly3_C  TM=5.530E-01  e=1.623E+00  Homo sapiens

Mean predicted aligned error: 17.01 Å